Protein AF-A0A519HEU7-F1 (afdb_monomer)

Secondary structure (DSSP, 8-state):
-GGGS-TTTHHHHTTS-------EE-SEEEEEEEE--HHHHHHHHHHSEETTEE--TT--TTPEEEEEEE--EEPPPTTSPPEE--HHHHHHHH-HHHHHHHHHHHHHHHHHHHHHHHHTTEEEEEEEEEEEE-TT--EEEES--S-TTTEEEEEHHHHHHHHHTTS----SSTHHHHHHHHH-EETTEE--SPSSPPPPPHHHHHHHHHHHHHHHHHHH-

Structure (mmCIF, N/CA/C/O backbone):
data_AF-A0A519HEU7-F1
#
_entry.id   AF-A0A519HEU7-F1
#
loop_
_atom_site.group_PDB
_atom_site.id
_atom_site.type_symbol
_atom_site.label_atom_id
_atom_site.label_alt_id
_atom_site.label_comp_id
_atom_site.label_asym_id
_atom_site.label_entity_id
_atom_site.label_seq_id
_atom_site.pdbx_PDB_ins_code
_atom_site.Cartn_x
_atom_site.Cartn_y
_atom_site.Cartn_z
_atom_site.occupancy
_atom_site.B_iso_or_equiv
_atom_site.auth_seq_id
_atom_site.auth_comp_id
_atom_site.auth_asym_id
_atom_site.auth_atom_id
_atom_site.pdbx_PDB_model_num
ATOM 1 N N . PRO A 1 1 ? -17.732 -11.589 -16.377 1.00 83.38 1 PRO A N 1
ATOM 2 C CA . PRO A 1 1 ? -17.792 -10.226 -16.974 1.00 83.38 1 PRO A CA 1
ATOM 3 C C . PRO A 1 1 ? -17.953 -10.251 -18.500 1.00 83.38 1 PRO A C 1
ATOM 5 O O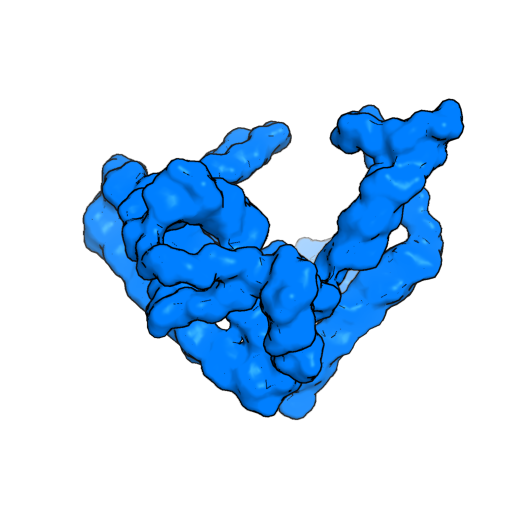 . PRO A 1 1 ? -18.595 -9.397 -19.092 1.00 83.38 1 PRO A O 1
ATOM 8 N N . GLU A 1 2 ? -17.405 -11.291 -19.116 1.00 88.81 2 GLU A N 1
ATOM 9 C CA . GLU A 1 2 ? -17.475 -11.651 -20.526 1.00 88.81 2 GLU A CA 1
ATOM 10 C C . GLU A 1 2 ? -18.917 -11.793 -21.041 1.00 88.81 2 GLU A C 1
ATOM 12 O O . GLU A 1 2 ? -19.171 -11.555 -22.213 1.00 88.81 2 GLU A O 1
ATOM 17 N N . SER A 1 3 ? -19.873 -12.144 -20.170 1.00 88.75 3 SER A N 1
ATOM 18 C CA . SER A 1 3 ? -21.295 -12.291 -20.520 1.00 88.75 3 SER A CA 1
ATOM 19 C C . SER A 1 3 ? -22.067 -10.974 -20.638 1.00 88.75 3 SER A C 1
ATOM 21 O O . SER A 1 3 ? -23.210 -10.991 -21.086 1.00 88.75 3 SER A O 1
ATOM 23 N N . VAL A 1 4 ? -21.483 -9.851 -20.206 1.00 88.44 4 VAL A N 1
ATOM 24 C CA . VAL A 1 4 ? -22.139 -8.530 -20.190 1.00 88.44 4 VAL A CA 1
ATOM 25 C C . VAL A 1 4 ? -21.444 -7.503 -21.091 1.00 88.44 4 VAL A C 1
ATOM 27 O O . VAL A 1 4 ? -21.805 -6.331 -21.067 1.00 88.44 4 VAL A O 1
ATOM 30 N N . VAL A 1 5 ? -20.465 -7.937 -21.890 1.00 92.00 5 VAL A N 1
ATOM 31 C CA . VAL A 1 5 ? -19.770 -7.122 -22.901 1.00 92.00 5 VAL A CA 1
ATOM 32 C C . VAL A 1 5 ? -20.032 -7.677 -24.300 1.00 92.00 5 VAL A C 1
ATOM 34 O O . VAL A 1 5 ? -20.496 -8.808 -24.455 1.00 92.00 5 VAL A O 1
ATOM 37 N N . THR A 1 6 ? -19.741 -6.901 -25.342 1.00 95.44 6 THR A N 1
ATOM 38 C CA . THR A 1 6 ? -19.856 -7.397 -26.719 1.00 95.44 6 THR A CA 1
ATOM 39 C C . THR A 1 6 ? -18.774 -8.446 -27.025 1.00 95.44 6 THR A C 1
ATOM 41 O O . THR A 1 6 ? -17.700 -8.423 -26.416 1.00 95.44 6 THR A O 1
ATOM 44 N N . PRO A 1 7 ? -18.973 -9.345 -28.012 1.00 95.19 7 PRO A N 1
ATOM 45 C CA . PRO A 1 7 ? -17.958 -10.338 -28.382 1.00 95.19 7 PRO A CA 1
ATOM 46 C C . PRO A 1 7 ? -16.582 -9.742 -28.729 1.00 95.19 7 PRO A C 1
ATOM 48 O O . PRO A 1 7 ? -15.557 -10.356 -28.444 1.00 95.19 7 PRO A O 1
ATOM 51 N N . ALA A 1 8 ? -16.545 -8.534 -29.305 1.00 96.38 8 ALA A N 1
ATOM 52 C CA . ALA A 1 8 ? -15.304 -7.834 -29.648 1.00 96.38 8 ALA A CA 1
ATOM 53 C C . ALA A 1 8 ? -14.553 -7.280 -28.418 1.00 96.38 8 ALA A C 1
ATOM 55 O O . ALA A 1 8 ? -13.349 -7.034 -28.481 1.00 96.38 8 ALA A O 1
ATOM 56 N N . GLU A 1 9 ? -15.244 -7.097 -27.293 1.00 95.19 9 GLU A N 1
ATOM 57 C CA . GLU A 1 9 ? -14.680 -6.588 -26.039 1.00 95.19 9 GLU A CA 1
ATOM 58 C C . GLU A 1 9 ? -14.212 -7.710 -25.106 1.00 95.19 9 GLU A C 1
ATOM 60 O O . GLU A 1 9 ? -13.418 -7.455 -24.204 1.00 95.19 9 GLU A O 1
ATOM 65 N N . VAL A 1 10 ? -14.623 -8.963 -25.337 1.00 94.50 10 VAL A N 1
ATOM 66 C CA . VAL A 1 10 ? -14.217 -10.115 -24.509 1.00 94.50 10 VAL A CA 1
ATOM 67 C C . VAL A 1 10 ? -12.691 -10.197 -24.316 1.00 94.50 10 VAL A C 1
ATOM 69 O O . VAL A 1 10 ? -12.259 -10.314 -23.166 1.00 94.50 10 VAL A O 1
ATOM 72 N N . PRO A 1 11 ? -11.836 -10.044 -25.355 1.00 95.38 11 PRO A N 1
ATOM 73 C CA . PRO A 1 11 ? -10.382 -10.063 -25.168 1.00 95.38 11 PRO A CA 1
ATOM 74 C C . PRO A 1 11 ? -9.844 -8.923 -24.290 1.00 95.38 11 PRO A C 1
ATOM 76 O O . PRO A 1 11 ? -8.723 -9.022 -23.787 1.00 95.38 11 PRO A O 1
ATOM 79 N N . GLN A 1 12 ? -10.608 -7.840 -24.107 1.00 93.00 12 GLN A N 1
ATOM 80 C CA . GLN A 1 12 ? -10.234 -6.679 -23.294 1.00 93.00 12 GLN A CA 1
ATOM 81 C C . GLN A 1 12 ? -10.509 -6.897 -21.799 1.00 93.00 12 GLN A C 1
ATOM 83 O O . GLN A 1 12 ? -9.795 -6.327 -20.976 1.00 93.00 12 GLN A O 1
ATOM 88 N N . VAL A 1 13 ? -11.459 -7.765 -21.439 1.00 93.69 13 VAL A N 1
ATOM 89 C CA . VAL A 1 13 ? -11.869 -7.998 -20.039 1.00 93.69 13 VAL A CA 1
ATOM 90 C C . VAL A 1 13 ? -11.433 -9.356 -19.483 1.00 93.69 13 VAL A C 1
ATOM 92 O O . VAL A 1 13 ? -11.260 -9.499 -18.271 1.00 93.69 13 VAL A O 1
ATOM 95 N N . ALA A 1 14 ? -11.208 -10.347 -20.351 1.00 94.25 14 ALA A N 1
ATOM 96 C CA . ALA A 1 14 ? -10.864 -11.707 -19.945 1.00 94.25 14 ALA A CA 1
ATOM 97 C C . ALA A 1 14 ? -9.600 -11.751 -19.063 1.00 94.25 14 ALA A C 1
ATOM 99 O O . ALA A 1 14 ? -8.536 -11.251 -19.442 1.00 94.25 14 ALA A O 1
ATOM 100 N N . GLY A 1 15 ? -9.729 -12.351 -17.875 1.00 92.50 15 GLY A N 1
ATOM 101 C CA . GLY A 1 15 ? -8.639 -12.507 -16.900 1.00 92.50 15 GLY A CA 1
ATOM 102 C C . GLY A 1 15 ? -8.195 -11.218 -16.196 1.00 92.50 15 GLY A C 1
ATOM 103 O O . GLY A 1 15 ? -7.235 -11.254 -15.433 1.00 92.50 15 GLY A O 1
ATOM 104 N N . ARG A 1 16 ? -8.868 -10.086 -16.440 1.00 93.31 16 ARG A N 1
ATOM 105 C CA . ARG A 1 16 ? -8.547 -8.774 -15.848 1.00 93.31 16 ARG A CA 1
ATOM 106 C C . ARG A 1 16 ? -9.794 -7.983 -15.448 1.00 93.31 16 ARG A C 1
ATOM 108 O O . ARG A 1 16 ? -9.841 -6.761 -15.536 1.00 93.31 16 ARG A O 1
ATOM 115 N N . SER A 1 17 ? -10.858 -8.687 -15.079 1.00 93.06 17 SER A N 1
ATOM 116 C CA . SER A 1 17 ? -12.127 -8.094 -14.661 1.00 93.06 17 SER A CA 1
ATOM 117 C C . SER A 1 17 ? -12.756 -8.918 -13.550 1.00 93.06 17 SER A C 1
ATOM 119 O O . SER A 1 17 ? -12.660 -10.143 -13.547 1.00 93.06 17 SER A O 1
ATOM 121 N N . MET A 1 18 ? -13.440 -8.244 -12.628 1.00 92.25 18 MET A N 1
ATOM 122 C CA . MET A 1 18 ? -14.109 -8.865 -11.486 1.00 92.25 18 MET A CA 1
ATOM 123 C C . MET A 1 18 ? -15.578 -8.444 -11.450 1.00 92.25 18 MET A C 1
ATOM 125 O O . MET A 1 18 ? -15.912 -7.301 -11.757 1.00 92.25 18 MET A O 1
ATOM 129 N N . LEU A 1 19 ? -16.469 -9.372 -11.090 1.00 91.50 19 LEU A N 1
ATOM 130 C CA . LEU A 1 19 ? -17.856 -9.040 -10.762 1.00 91.50 19 LEU A CA 1
ATOM 131 C C . LEU A 1 19 ? -17.907 -8.636 -9.287 1.00 91.50 19 LEU A C 1
ATOM 133 O O . LEU A 1 19 ? -17.597 -9.450 -8.421 1.00 91.50 19 LEU A O 1
ATOM 137 N N . VAL A 1 20 ? -18.290 -7.391 -9.014 1.00 94.44 20 VAL A N 1
ATOM 138 C CA . VAL A 1 20 ? -18.272 -6.807 -7.665 1.00 94.44 20 VAL A CA 1
ATOM 139 C C . VAL A 1 20 ? -19.648 -6.276 -7.268 1.00 94.44 20 VAL A C 1
ATOM 141 O O . VAL A 1 20 ? -20.460 -5.911 -8.121 1.00 94.44 20 VAL A O 1
ATOM 144 N N . LYS A 1 21 ? -19.917 -6.219 -5.959 1.00 94.88 21 LYS A N 1
ATOM 145 C CA . LYS A 1 21 ? -21.107 -5.556 -5.406 1.00 94.88 21 LYS A CA 1
ATOM 146 C C . LYS A 1 21 ? -20.907 -4.041 -5.482 1.00 94.88 21 LYS A C 1
ATOM 148 O O . LYS A 1 21 ? -19.846 -3.541 -5.118 1.00 94.88 21 LYS A O 1
ATOM 153 N N . ARG A 1 22 ? -21.924 -3.300 -5.932 1.00 96.81 22 ARG A N 1
ATOM 154 C CA . ARG A 1 22 ? -21.916 -1.833 -5.843 1.00 96.81 22 ARG A CA 1
ATOM 155 C C . ARG A 1 22 ? -22.049 -1.430 -4.373 1.00 96.81 22 ARG A C 1
ATOM 157 O O . ARG A 1 22 ? -22.946 -1.914 -3.692 1.00 96.81 22 ARG A O 1
ATOM 164 N N . LEU A 1 23 ? -21.173 -0.541 -3.919 1.00 98.00 23 LEU A N 1
ATOM 165 C CA . LEU A 1 23 ? -21.148 -0.011 -2.556 1.00 98.00 23 LEU A CA 1
ATOM 166 C C . LEU A 1 23 ? -21.212 1.518 -2.598 1.00 98.00 23 LEU A C 1
ATOM 168 O O . LEU A 1 23 ? -20.922 2.121 -3.634 1.00 98.00 23 LEU A O 1
ATOM 172 N N . LYS A 1 24 ? -21.563 2.142 -1.472 1.00 97.56 24 LYS A N 1
ATOM 173 C CA . LYS A 1 24 ? -21.365 3.574 -1.235 1.00 97.56 24 LYS A CA 1
ATOM 174 C C . LYS A 1 24 ? -19.922 3.786 -0.750 1.00 97.56 24 LYS A C 1
ATOM 176 O O . LYS A 1 24 ? -19.642 3.395 0.384 1.00 97.56 24 LYS A O 1
ATOM 181 N N . PRO A 1 25 ? -19.016 4.371 -1.554 1.00 96.00 25 PRO A N 1
ATOM 182 C CA . PRO A 1 25 ? -17.617 4.529 -1.163 1.00 96.00 25 PRO A CA 1
ATOM 183 C C . PRO A 1 25 ? -17.469 5.452 0.045 1.00 96.00 25 PRO A C 1
ATOM 185 O O . PRO A 1 25 ? -18.201 6.439 0.177 1.00 96.00 25 PRO A O 1
ATOM 188 N N . ILE A 1 26 ? -16.504 5.142 0.904 1.00 95.94 26 ILE A N 1
ATOM 189 C CA . ILE A 1 26 ? -16.069 6.016 1.992 1.00 95.94 26 ILE A CA 1
ATOM 190 C C . ILE A 1 26 ? -14.886 6.843 1.459 1.00 95.94 26 ILE A C 1
ATOM 192 O O . ILE A 1 26 ? -13.949 6.250 0.929 1.00 95.94 26 ILE A O 1
ATOM 196 N N . PRO A 1 27 ? -14.901 8.187 1.553 1.00 92.81 27 PRO A N 1
ATOM 197 C CA . PRO A 1 27 ? -13.910 9.056 0.906 1.00 92.81 27 PRO A CA 1
ATOM 198 C C . PRO A 1 27 ? -12.587 9.136 1.692 1.00 92.81 27 PRO A C 1
ATOM 200 O O . PRO A 1 27 ? -12.086 10.219 1.984 1.00 92.81 27 PRO A O 1
ATOM 203 N N . VAL A 1 28 ? -12.045 7.981 2.076 1.00 93.69 28 VAL A N 1
ATOM 204 C CA . VAL A 1 28 ? -10.817 7.850 2.863 1.00 93.69 28 VAL A CA 1
ATOM 205 C C . VAL A 1 28 ? -9.978 6.720 2.290 1.00 93.69 28 VAL A C 1
ATOM 207 O O . VAL A 1 28 ? -10.462 5.602 2.110 1.00 93.69 28 VAL A O 1
ATOM 210 N N . GLU A 1 29 ? -8.702 7.001 2.070 1.00 95.81 29 GLU A N 1
ATOM 211 C CA . GLU A 1 29 ? -7.698 5.990 1.788 1.00 95.81 29 GLU A CA 1
ATOM 212 C C . GLU A 1 29 ? -7.166 5.429 3.110 1.00 95.81 29 GLU A C 1
ATOM 214 O O . GLU A 1 29 ? -6.517 6.120 3.900 1.00 95.81 29 GLU A O 1
ATOM 219 N N . ALA A 1 30 ? -7.468 4.160 3.376 1.00 97.81 30 ALA A N 1
ATOM 220 C CA . ALA A 1 30 ? -7.096 3.477 4.604 1.00 97.81 30 ALA A CA 1
ATOM 221 C C . ALA A 1 30 ? -5.679 2.899 4.474 1.00 97.81 30 ALA A C 1
ATOM 223 O O . ALA A 1 30 ? -5.498 1.722 4.156 1.00 97.81 30 ALA A O 1
ATOM 224 N N . VAL A 1 31 ? -4.665 3.745 4.675 1.00 98.12 31 VAL A N 1
ATOM 225 C CA . VAL A 1 31 ? -3.259 3.333 4.569 1.00 98.12 31 VAL A CA 1
ATOM 226 C C . VAL A 1 31 ? -2.759 2.764 5.895 1.00 98.12 31 VAL A C 1
ATOM 228 O O . VAL A 1 31 ? -2.916 3.377 6.951 1.00 98.12 31 VAL A O 1
ATOM 231 N N . VAL A 1 32 ? -2.108 1.603 5.834 1.00 98.75 32 VAL A N 1
ATOM 232 C CA . VAL A 1 32 ? -1.394 0.993 6.963 1.00 98.75 32 VAL A CA 1
ATOM 233 C C . VAL A 1 32 ? 0.079 0.867 6.618 1.00 98.75 32 VAL A C 1
ATOM 235 O O . VAL A 1 32 ? 0.431 0.444 5.516 1.00 98.75 32 VAL A O 1
ATOM 238 N N . ARG A 1 33 ? 0.945 1.219 7.569 1.00 98.62 33 ARG A N 1
ATOM 239 C CA . ARG A 1 33 ? 2.403 1.183 7.416 1.00 98.62 33 ARG A CA 1
ATOM 240 C C . ARG A 1 33 ? 3.005 0.306 8.495 1.00 98.62 33 ARG A C 1
ATOM 242 O O . ARG A 1 33 ? 2.740 0.538 9.669 1.00 98.62 33 ARG A O 1
ATOM 249 N N . GLY A 1 34 ? 3.848 -0.653 8.127 1.00 98.50 34 GLY A N 1
ATOM 250 C CA . GLY A 1 34 ? 4.748 -1.314 9.082 1.00 98.50 34 GLY A CA 1
ATOM 251 C C . GLY A 1 34 ? 6.209 -0.930 8.893 1.00 98.50 34 GLY A C 1
ATOM 252 O O . GLY A 1 34 ? 7.046 -1.317 9.705 1.00 98.50 34 GLY A O 1
ATOM 253 N N . TYR A 1 35 ? 6.519 -0.167 7.846 1.00 98.38 35 TYR A N 1
ATOM 254 C CA . TYR A 1 35 ? 7.842 0.374 7.581 1.00 98.38 35 TYR A CA 1
ATOM 255 C C . TYR A 1 35 ? 7.738 1.849 7.197 1.00 98.38 35 TYR A C 1
ATOM 257 O O . TYR A 1 35 ? 6.735 2.307 6.646 1.00 98.38 35 TYR A O 1
ATOM 265 N N . LEU A 1 36 ? 8.788 2.605 7.498 1.00 96.75 36 LEU A N 1
ATOM 266 C CA . LEU A 1 36 ? 8.841 4.037 7.264 1.00 96.75 36 LEU A CA 1
ATOM 267 C C . LEU A 1 36 ? 9.402 4.328 5.870 1.00 96.75 36 LEU A C 1
ATOM 269 O O . LEU A 1 36 ? 10.584 4.124 5.618 1.00 96.75 36 LEU A O 1
ATOM 273 N N . ALA A 1 37 ? 8.558 4.799 4.958 1.00 93.88 37 ALA A N 1
ATOM 274 C CA . ALA A 1 37 ? 8.951 5.167 3.600 1.00 93.88 37 ALA A CA 1
ATOM 275 C C . ALA A 1 37 ? 8.014 6.239 3.028 1.00 93.88 37 ALA A C 1
ATOM 277 O O . ALA A 1 37 ? 6.960 6.547 3.592 1.00 93.88 37 ALA A O 1
ATOM 278 N N . GLY A 1 38 ? 8.386 6.804 1.877 1.00 90.69 38 GLY A N 1
ATOM 279 C CA . GLY A 1 38 ? 7.524 7.715 1.121 1.00 90.69 38 GLY A CA 1
ATOM 280 C C . GLY A 1 38 ? 7.117 8.958 1.919 1.00 90.69 38 GLY A C 1
ATOM 281 O O . GLY A 1 38 ? 7.958 9.579 2.567 1.00 90.69 38 GLY A O 1
ATOM 282 N N . SER A 1 39 ? 5.833 9.329 1.861 1.00 91.06 39 SER A N 1
ATOM 283 C CA . SER A 1 39 ? 5.297 10.473 2.615 1.00 91.06 39 SER A CA 1
ATOM 284 C C . SER A 1 39 ? 5.439 10.302 4.128 1.00 91.06 39 SER A C 1
ATOM 286 O O . SER A 1 39 ? 5.770 11.270 4.799 1.00 91.06 39 SER A O 1
ATOM 288 N N . GLY A 1 40 ? 5.296 9.080 4.655 1.00 94.19 40 GLY A N 1
ATOM 289 C CA . GLY A 1 40 ? 5.482 8.823 6.086 1.00 94.19 40 GLY A CA 1
ATOM 290 C C . GLY A 1 40 ? 6.912 9.099 6.556 1.00 94.19 40 GLY A C 1
ATOM 291 O O . GLY A 1 40 ? 7.109 9.689 7.611 1.00 94.19 40 GLY A O 1
ATOM 292 N N . TRP A 1 41 ? 7.921 8.747 5.750 1.00 95.56 41 TRP A N 1
ATOM 293 C CA . TRP A 1 41 ? 9.310 9.112 6.057 1.00 95.56 41 TRP A CA 1
ATOM 294 C C . TRP A 1 41 ? 9.508 10.631 6.074 1.00 95.56 41 TRP A C 1
ATOM 296 O O . TRP A 1 41 ? 10.088 11.145 7.026 1.00 95.56 41 TRP A O 1
ATOM 306 N N . LYS A 1 42 ? 8.977 11.351 5.077 1.00 93.69 42 LYS A N 1
ATOM 307 C CA . LYS A 1 42 ? 9.076 12.819 5.013 1.00 93.69 42 LYS A CA 1
ATOM 308 C C . LYS A 1 42 ? 8.458 13.491 6.244 1.00 93.69 42 LYS A C 1
ATOM 310 O O . LYS A 1 42 ? 9.106 14.316 6.873 1.00 93.69 42 LYS A O 1
ATOM 315 N N . GLU A 1 43 ? 7.249 13.087 6.625 1.00 95.06 43 GLU A N 1
ATOM 316 C CA . GLU A 1 43 ? 6.542 13.657 7.779 1.00 95.06 43 GLU A CA 1
ATOM 317 C C . GLU A 1 43 ? 7.275 13.383 9.103 1.00 95.06 43 GLU A C 1
ATOM 319 O O . GLU A 1 43 ? 7.406 14.268 9.955 1.00 95.06 43 GLU A O 1
ATOM 324 N N . TYR A 1 44 ? 7.841 12.180 9.249 1.00 97.12 44 TYR A N 1
ATOM 325 C CA . TYR A 1 44 ? 8.653 11.829 10.410 1.00 97.12 44 TYR A CA 1
ATOM 326 C C . TYR A 1 44 ? 9.930 12.678 10.509 1.00 97.12 44 TYR A C 1
ATOM 328 O O . TYR A 1 44 ? 10.322 13.053 11.614 1.00 97.12 44 TYR A O 1
ATOM 336 N N . GLN A 1 45 ? 10.568 13.029 9.386 1.00 96.62 45 GLN A N 1
ATOM 337 C CA . GLN A 1 45 ? 11.738 13.917 9.401 1.00 96.62 45 GLN A CA 1
ATOM 338 C C . GLN A 1 45 ? 11.407 15.321 9.926 1.00 96.62 45 GLN A C 1
ATOM 340 O O . GLN A 1 45 ? 12.266 15.960 10.530 1.00 96.62 45 GLN A O 1
ATOM 345 N N . GLU A 1 46 ? 10.181 15.794 9.708 1.00 95.94 46 GLU A N 1
ATOM 346 C CA . GLU A 1 46 ? 9.737 17.129 10.115 1.00 95.94 46 GLU A CA 1
ATOM 347 C C . GLU A 1 46 ? 9.235 17.156 11.563 1.00 95.94 46 GLU A C 1
ATOM 349 O O . GLU A 1 46 ? 9.583 18.051 12.333 1.00 95.94 46 GLU A O 1
ATOM 354 N N . SER A 1 47 ? 8.422 16.169 11.942 1.00 95.75 47 SER A N 1
ATOM 355 C CA . SER A 1 47 ? 7.634 16.207 13.181 1.00 95.75 47 SER A CA 1
ATOM 356 C C . SER A 1 47 ? 7.886 15.037 14.133 1.00 95.75 47 SER A C 1
ATOM 358 O O . SER A 1 47 ? 7.405 15.054 15.265 1.00 95.75 47 SER A O 1
ATOM 360 N N . ARG A 1 48 ? 8.628 14.011 13.694 1.00 96.94 48 ARG A N 1
ATOM 361 C CA . ARG A 1 48 ? 8.736 12.697 14.358 1.00 96.94 48 ARG A CA 1
ATOM 362 C C . ARG A 1 48 ? 7.385 12.015 14.586 1.00 96.94 48 ARG A C 1
ATOM 364 O O . ARG A 1 48 ? 7.221 11.206 15.498 1.00 96.94 48 ARG A O 1
ATOM 371 N N . SER A 1 49 ? 6.423 12.320 13.724 1.00 96.88 49 SER A N 1
ATOM 372 C CA . SER A 1 49 ? 5.109 11.695 13.692 1.00 96.88 49 SER A CA 1
ATOM 373 C C . SER A 1 49 ? 4.690 11.401 12.254 1.00 96.88 49 SER A C 1
ATOM 375 O O . SER A 1 49 ? 5.285 11.928 11.314 1.00 96.88 49 SER A O 1
ATOM 377 N N . VAL A 1 50 ? 3.697 10.531 12.084 1.00 97.06 50 VAL A N 1
ATOM 378 C CA . VAL A 1 50 ? 3.049 10.286 10.789 1.00 97.06 50 VAL A CA 1
ATOM 379 C C . VAL A 1 50 ? 1.543 10.301 10.989 1.00 97.06 50 VAL A C 1
ATOM 381 O O . VAL A 1 50 ? 1.027 9.506 11.773 1.00 97.06 50 VAL A O 1
ATOM 384 N N . CYS A 1 51 ? 0.839 11.196 10.300 1.00 95.50 51 CYS A N 1
ATOM 385 C CA . CYS A 1 51 ? -0.589 11.457 10.489 1.00 95.50 51 CYS A CA 1
ATOM 386 C C . CYS A 1 51 ? -0.946 11.710 11.967 1.00 95.50 51 CYS A C 1
ATOM 388 O O . CYS A 1 51 ? -1.957 11.222 12.469 1.00 95.50 51 CYS A O 1
ATOM 390 N N . GLY A 1 52 ? -0.071 12.422 12.687 1.00 93.88 52 GLY A N 1
ATOM 391 C CA . GLY A 1 52 ? -0.208 12.693 14.123 1.00 93.88 52 GLY A CA 1
ATOM 392 C C . GLY A 1 52 ? 0.184 11.539 15.057 1.00 93.88 52 GLY A C 1
ATOM 393 O O . 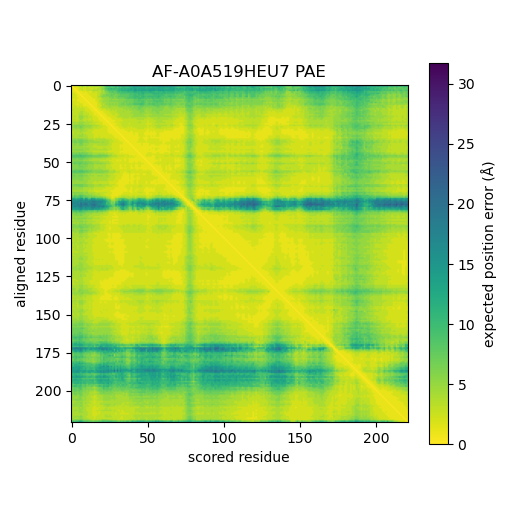GLY A 1 52 ? 0.230 11.739 16.269 1.00 93.88 52 GLY A O 1
ATOM 394 N N . VAL A 1 53 ? 0.521 10.352 14.536 1.00 96.56 53 VAL A N 1
ATOM 395 C CA . VAL A 1 53 ? 0.990 9.219 15.350 1.00 96.56 53 VAL A CA 1
ATOM 396 C C . VAL A 1 53 ? 2.467 9.423 15.705 1.00 96.56 53 VAL A C 1
ATOM 398 O O . VAL A 1 53 ? 3.303 9.389 14.797 1.00 96.56 53 VAL A O 1
ATOM 401 N N . PRO A 1 54 ? 2.832 9.630 16.985 1.00 97.31 54 PRO A N 1
ATOM 402 C CA . PRO A 1 54 ? 4.223 9.828 17.377 1.00 97.31 54 PRO A CA 1
ATOM 403 C C . PRO A 1 54 ? 5.025 8.538 17.197 1.00 97.31 54 PRO A C 1
ATOM 405 O O . PRO A 1 54 ? 4.561 7.450 17.544 1.00 97.31 54 PRO A O 1
ATOM 408 N N . LEU A 1 55 ? 6.250 8.661 16.686 1.00 98.06 55 LEU A N 1
ATOM 409 C CA . LEU A 1 55 ? 7.155 7.535 16.475 1.00 98.06 55 LEU A CA 1
ATOM 410 C C . LEU A 1 55 ? 8.434 7.666 17.321 1.00 98.06 55 LEU A C 1
ATOM 412 O O . LEU A 1 55 ? 8.826 8.781 17.674 1.00 98.06 55 LEU A O 1
ATOM 416 N N . PRO A 1 56 ? 9.103 6.542 17.653 1.00 97.50 56 PRO A N 1
ATOM 417 C CA . PRO A 1 56 ? 10.374 6.568 18.373 1.00 97.50 56 PRO A CA 1
ATOM 418 C C . PRO A 1 56 ? 11.456 7.348 17.628 1.00 97.50 56 PRO A C 1
ATOM 420 O O . PRO A 1 56 ? 11.475 7.376 16.401 1.00 97.50 56 PRO A O 1
ATOM 423 N N . GLU A 1 57 ? 12.402 7.910 18.377 1.00 96.88 57 GLU A N 1
ATOM 424 C CA . GLU A 1 57 ? 13.611 8.501 17.805 1.00 96.88 57 GLU A CA 1
ATOM 425 C C . GLU A 1 57 ? 14.502 7.445 17.128 1.00 96.88 57 GLU A C 1
ATOM 427 O O . GLU A 1 57 ? 14.419 6.248 17.405 1.00 96.88 57 GLU A O 1
ATOM 432 N N . GLY A 1 58 ? 15.405 7.899 16.255 1.00 95.38 58 GLY A N 1
ATOM 433 C CA . GLY A 1 58 ? 16.426 7.045 15.640 1.00 95.38 58 GLY A CA 1
ATOM 434 C C . GLY A 1 58 ? 15.956 6.217 14.442 1.00 95.38 58 GLY A C 1
ATOM 435 O O . GLY A 1 58 ? 16.774 5.517 13.849 1.00 95.38 58 GLY A O 1
ATOM 436 N N . LEU A 1 59 ? 14.682 6.314 14.042 1.00 96.94 59 LEU A N 1
ATOM 437 C CA . LEU A 1 59 ? 14.219 5.709 12.792 1.00 96.94 59 LEU A CA 1
ATOM 438 C C . LEU A 1 59 ? 14.847 6.405 11.578 1.00 96.94 59 LEU A C 1
ATOM 440 O O . LEU A 1 59 ? 14.978 7.629 11.528 1.00 96.94 59 LEU A O 1
ATOM 444 N N . THR A 1 60 ? 15.195 5.603 10.580 1.00 96.19 60 THR A N 1
ATOM 445 C CA . THR A 1 60 ? 15.697 6.02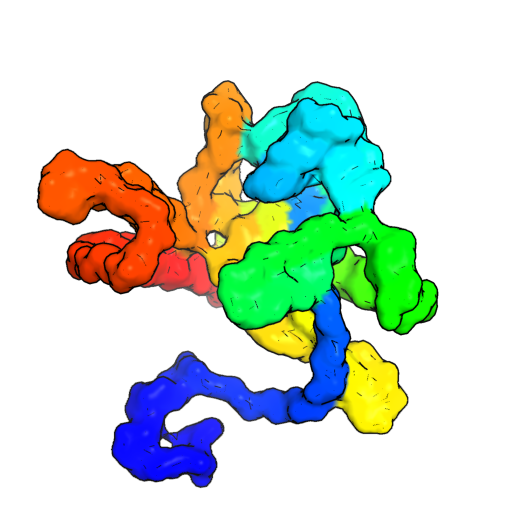4 9.268 1.00 96.19 60 THR A CA 1
ATOM 446 C C . THR A 1 60 ? 14.749 5.573 8.155 1.00 96.19 60 THR A C 1
ATOM 448 O O . THR A 1 60 ? 13.805 4.810 8.385 1.00 96.19 60 THR A O 1
ATOM 451 N N . ASN A 1 61 ? 15.003 6.016 6.924 1.00 95.62 61 ASN A N 1
ATOM 452 C CA . ASN A 1 61 ? 14.270 5.531 5.759 1.00 95.62 61 ASN A CA 1
ATOM 453 C C . ASN A 1 61 ? 14.334 3.991 5.657 1.00 95.62 61 ASN A C 1
ATOM 455 O O . ASN 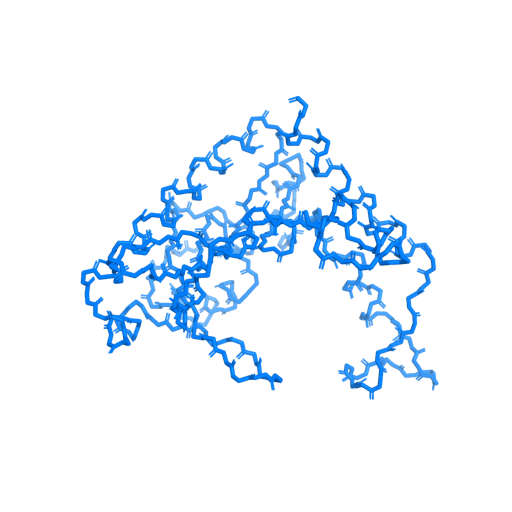A 1 61 ? 15.378 3.388 5.899 1.00 95.62 61 ASN A O 1
ATOM 459 N N . ALA A 1 62 ? 13.209 3.370 5.308 1.00 96.50 62 ALA A N 1
ATOM 460 C CA . ALA A 1 62 ? 12.961 1.928 5.311 1.00 96.50 62 ALA A CA 1
ATOM 461 C C . ALA A 1 62 ? 13.037 1.222 6.683 1.00 96.50 62 ALA A C 1
ATOM 463 O O . ALA A 1 62 ? 13.007 -0.013 6.733 1.00 96.50 62 ALA A O 1
ATOM 464 N N . SER A 1 63 ? 13.083 1.958 7.802 1.00 97.62 63 SER A N 1
ATOM 465 C CA . SER A 1 63 ? 13.027 1.354 9.141 1.00 97.62 63 SER A CA 1
ATOM 466 C C . SER A 1 63 ? 11.717 0.610 9.373 1.00 97.62 63 SER A C 1
ATOM 468 O O . SER A 1 63 ? 10.645 1.100 9.021 1.00 97.62 63 SER A O 1
ATOM 470 N N . LYS A 1 64 ? 11.798 -0.558 10.015 1.00 97.94 64 LYS A N 1
ATOM 471 C CA . LYS A 1 64 ? 10.620 -1.270 10.515 1.00 97.94 64 LYS A CA 1
ATOM 472 C C . LYS A 1 64 ? 10.056 -0.524 11.724 1.00 97.94 64 LYS A C 1
ATOM 474 O O . LYS A 1 64 ? 10.812 -0.149 12.618 1.00 97.94 64 LYS A O 1
ATOM 479 N N . LEU A 1 65 ? 8.745 -0.321 11.753 1.00 98.31 65 LEU A N 1
ATOM 480 C CA . LEU A 1 65 ? 8.058 0.291 12.886 1.00 98.31 65 LEU A CA 1
ATOM 481 C C . LEU A 1 65 ? 7.876 -0.729 14.026 1.00 98.31 65 LEU A C 1
ATOM 483 O O . LEU A 1 65 ? 7.765 -1.926 13.745 1.00 98.31 65 LEU A O 1
ATOM 487 N N . PRO A 1 66 ? 7.819 -0.285 15.299 1.00 96.81 66 PRO A N 1
ATOM 488 C CA . PRO A 1 66 ? 7.558 -1.183 16.427 1.00 96.81 66 PRO A CA 1
ATOM 489 C C . PRO A 1 66 ? 6.231 -1.934 16.288 1.00 96.81 66 PRO A C 1
ATOM 491 O O . PRO A 1 66 ? 6.165 -3.126 16.561 1.00 96.81 66 PRO A O 1
ATOM 494 N N . GLU A 1 67 ? 5.201 -1.238 15.807 1.00 97.38 67 GLU A N 1
ATOM 495 C CA . GLU A 1 67 ? 3.888 -1.778 15.470 1.00 97.38 67 GLU A CA 1
ATOM 496 C C . GLU A 1 67 ? 3.396 -1.125 14.171 1.00 97.38 67 GLU A C 1
ATOM 498 O O . GLU A 1 67 ? 3.764 0.023 13.891 1.00 97.38 67 GLU A O 1
ATOM 503 N N . PRO A 1 68 ? 2.558 -1.811 13.373 1.00 98.56 68 PRO A N 1
ATOM 504 C CA . PRO A 1 68 ? 1.905 -1.186 12.236 1.00 98.56 68 PRO A CA 1
ATOM 505 C C . PRO A 1 68 ? 1.001 -0.036 12.677 1.00 98.56 68 PRO A C 1
ATOM 507 O O . PRO A 1 68 ? 0.216 -0.181 13.615 1.00 98.56 68 PRO A O 1
ATOM 510 N N . ILE A 1 69 ? 1.083 1.085 11.968 1.00 98.44 69 ILE A N 1
ATOM 511 C CA . ILE A 1 69 ? 0.289 2.285 12.236 1.00 98.44 69 ILE A CA 1
ATOM 512 C C . ILE A 1 69 ? -0.721 2.520 11.117 1.00 98.44 69 ILE A C 1
ATOM 514 O O . ILE A 1 69 ? -0.462 2.216 9.951 1.00 98.44 69 ILE A O 1
ATOM 518 N N . PHE A 1 70 ? -1.868 3.085 11.478 1.00 98.50 70 PHE A N 1
ATOM 519 C CA . PHE A 1 70 ? -2.889 3.528 10.537 1.00 98.50 70 PHE A CA 1
ATOM 520 C C . PHE A 1 70 ? -2.699 5.017 10.241 1.00 98.50 70 PHE A C 1
ATOM 522 O O . PHE A 1 70 ? -2.629 5.823 11.165 1.00 98.50 70 PHE A O 1
ATOM 529 N N . THR A 1 71 ? -2.584 5.369 8.964 1.00 97.25 71 THR A N 1
ATOM 530 C CA . THR A 1 71 ? -2.222 6.716 8.498 1.00 97.25 71 THR A CA 1
ATOM 531 C C . THR A 1 71 ? -3.171 7.130 7.373 1.00 97.25 71 THR A C 1
ATOM 533 O O . THR A 1 71 ? -2.813 6.971 6.206 1.00 97.25 71 THR A O 1
ATOM 536 N N . PRO A 1 72 ? -4.409 7.545 7.684 1.00 96.75 72 PRO A N 1
ATOM 537 C CA . PRO A 1 72 ? -5.423 7.780 6.666 1.00 96.75 72 PRO A CA 1
ATOM 538 C C . PRO A 1 72 ? -5.052 8.954 5.753 1.00 96.75 72 PRO A C 1
ATOM 540 O O . PRO A 1 72 ? -4.375 9.893 6.170 1.00 96.75 72 PRO A O 1
ATOM 543 N N . ALA A 1 73 ? -5.539 8.919 4.515 1.00 94.25 73 ALA A N 1
ATOM 544 C CA . ALA A 1 73 ? -5.502 10.070 3.621 1.00 94.25 73 ALA A CA 1
ATOM 545 C C . ALA A 1 73 ? -6.910 10.412 3.120 1.00 94.25 73 ALA A C 1
ATOM 547 O O . ALA A 1 73 ? -7.733 9.526 2.874 1.00 94.25 73 ALA A O 1
ATOM 548 N N . ALA A 1 74 ? -7.206 11.704 3.006 1.00 90.00 74 ALA A N 1
ATOM 549 C CA . ALA A 1 74 ? -8.429 12.178 2.379 1.00 90.00 74 ALA A CA 1
ATOM 550 C C . ALA A 1 74 ? -8.293 12.053 0.861 1.00 90.00 74 ALA A C 1
ATOM 552 O O . ALA A 1 74 ? -7.296 12.498 0.289 1.00 90.00 74 ALA A O 1
ATOM 553 N N . LYS A 1 75 ? -9.311 11.472 0.215 1.00 80.44 75 LYS A N 1
ATOM 554 C CA . LYS A 1 75 ? -9.323 11.334 -1.242 1.00 80.44 75 LYS A CA 1
ATOM 555 C C . LYS A 1 75 ? -9.543 12.705 -1.882 1.00 80.44 75 LYS A C 1
ATOM 557 O O . LYS A 1 75 ? -10.590 13.320 -1.660 1.00 80.44 75 LYS A O 1
ATOM 562 N N . ALA A 1 76 ? -8.569 13.179 -2.649 1.00 75.69 76 ALA A N 1
ATOM 563 C CA . ALA A 1 76 ? -8.640 14.494 -3.280 1.00 75.69 76 ALA A CA 1
ATOM 564 C C . ALA A 1 76 ? -9.494 14.474 -4.565 1.00 75.69 76 ALA A C 1
ATOM 566 O O . ALA A 1 76 ? -9.878 13.416 -5.080 1.00 75.69 76 ALA A O 1
ATOM 567 N N . ALA A 1 77 ? -9.830 15.656 -5.094 1.00 69.56 77 ALA A N 1
ATOM 568 C CA . ALA A 1 77 ? -10.509 15.755 -6.384 1.00 69.56 77 ALA A CA 1
ATOM 569 C C . ALA A 1 77 ? -9.609 15.222 -7.518 1.00 69.56 77 ALA A C 1
ATOM 571 O O . ALA A 1 77 ? -8.383 15.219 -7.421 1.00 69.56 77 ALA A O 1
ATOM 572 N N . ALA A 1 78 ? -10.213 14.780 -8.626 1.00 60.34 78 ALA A N 1
ATOM 573 C CA . ALA A 1 78 ? -9.460 14.239 -9.756 1.00 60.34 78 ALA A CA 1
ATOM 574 C C . ALA A 1 78 ? -8.435 15.262 -10.292 1.00 60.34 78 ALA A C 1
ATOM 576 O O . ALA A 1 78 ? -8.816 16.287 -10.855 1.00 60.34 78 ALA A O 1
ATOM 577 N N . GLY A 1 79 ? -7.143 14.951 -10.143 1.00 57.38 79 GLY A N 1
ATOM 578 C CA . GLY A 1 79 ? -6.023 15.813 -10.544 1.00 57.38 79 GLY A CA 1
ATOM 579 C C . GLY A 1 79 ? -5.207 16.383 -9.378 1.00 57.38 79 GLY A C 1
ATOM 580 O O . GLY A 1 79 ? -4.143 16.947 -9.622 1.00 57.38 79 GLY A O 1
ATOM 581 N N . GLU A 1 80 ? -5.662 16.202 -8.139 1.00 63.94 80 GLU A N 1
ATOM 582 C CA . GLU A 1 80 ? -4.947 16.582 -6.918 1.00 63.94 80 GLU A CA 1
ATOM 583 C C . GLU A 1 80 ? -4.312 15.355 -6.238 1.00 63.94 80 GLU A C 1
ATOM 585 O O . GLU A 1 80 ? -4.655 14.210 -6.538 1.00 63.94 80 GLU A O 1
ATOM 590 N N . HIS A 1 81 ? -3.333 15.587 -5.361 1.00 68.94 81 HIS A N 1
ATOM 591 C CA . HIS A 1 81 ? -2.713 14.525 -4.567 1.00 68.94 81 HIS A CA 1
ATOM 592 C C . HIS A 1 81 ? -3.520 14.276 -3.295 1.00 68.94 81 HIS A C 1
ATOM 594 O O . HIS A 1 81 ? -3.933 15.236 -2.648 1.00 68.94 81 HIS A O 1
ATOM 600 N N . ASP A 1 82 ? -3.681 13.008 -2.916 1.00 79.31 82 ASP A N 1
ATOM 601 C CA . ASP A 1 82 ? -4.303 12.651 -1.642 1.00 79.31 82 ASP A CA 1
ATOM 602 C C . ASP A 1 82 ? -3.513 13.245 -0.470 1.00 79.31 82 ASP A C 1
ATOM 604 O O . ASP A 1 82 ? -2.275 13.242 -0.449 1.00 79.31 82 ASP A O 1
ATOM 608 N N . GLU A 1 83 ? -4.245 13.780 0.502 1.00 85.56 83 GLU A N 1
ATOM 609 C CA . GLU A 1 83 ? -3.682 14.495 1.643 1.00 85.56 83 GLU A CA 1
ATOM 610 C C . GLU A 1 83 ? -3.697 13.587 2.873 1.00 85.56 83 GLU A C 1
ATOM 612 O O . GLU A 1 83 ? -4.751 13.086 3.264 1.00 85.56 83 GLU A O 1
ATOM 617 N N . ASN A 1 84 ? -2.534 13.381 3.498 1.00 92.56 84 ASN A N 1
ATOM 618 C CA . ASN A 1 84 ? -2.453 12.718 4.800 1.00 92.56 84 ASN A CA 1
ATOM 619 C C . ASN A 1 84 ? -3.310 13.493 5.814 1.00 92.56 84 ASN A C 1
ATOM 621 O O . ASN A 1 84 ? -3.106 14.690 6.007 1.00 92.56 84 ASN A O 1
ATOM 625 N N . ILE A 1 85 ? -4.213 12.799 6.502 1.00 94.62 85 ILE A N 1
ATOM 626 C CA . ILE A 1 85 ? -5.039 13.372 7.567 1.00 94.62 85 ILE A CA 1
ATOM 627 C C . ILE A 1 85 ? -4.804 12.619 8.874 1.00 94.62 85 ILE A C 1
ATOM 629 O O . ILE A 1 85 ? -4.451 11.440 8.883 1.00 94.62 85 ILE A O 1
ATOM 633 N N . SER A 1 86 ? -5.017 13.287 10.003 1.00 96.00 86 SER A N 1
ATOM 634 C CA . SER A 1 86 ? -5.002 12.631 11.306 1.00 96.00 86 SER A CA 1
ATOM 635 C C . SER A 1 86 ? -6.209 11.700 11.468 1.00 96.00 86 SER A C 1
ATOM 637 O O . SER A 1 86 ? -7.239 11.839 10.796 1.00 96.00 86 SER A O 1
ATOM 639 N N . TYR A 1 87 ? -6.108 10.748 12.397 1.00 96.88 87 TYR A N 1
ATOM 640 C CA . TYR A 1 87 ? -7.238 9.884 12.740 1.00 96.88 87 TYR A CA 1
ATOM 641 C C . TYR A 1 87 ? -8.437 10.705 13.248 1.00 96.88 87 TYR A C 1
ATOM 643 O O . TYR A 1 87 ? -9.573 10.434 12.876 1.00 96.88 87 TYR A O 1
ATOM 651 N N . GLU A 1 88 ? -8.196 11.767 14.016 1.00 96.62 88 GLU A N 1
ATOM 652 C CA . GLU A 1 88 ? -9.233 12.676 14.520 1.00 96.62 88 GLU A CA 1
ATOM 653 C C . GLU A 1 88 ? -9.944 13.421 13.381 1.00 96.62 88 GLU A C 1
ATOM 655 O O . GLU A 1 88 ? -11.166 13.583 13.409 1.00 96.62 88 GLU A O 1
ATOM 660 N N . GLN A 1 89 ? -9.202 13.840 12.351 1.00 96.25 89 GLN A N 1
ATOM 661 C CA . GLN A 1 89 ? -9.793 14.436 11.151 1.00 96.25 89 GLN A CA 1
ATOM 662 C C . GLN A 1 89 ? -10.667 13.420 10.407 1.00 96.25 89 GLN A C 1
ATOM 664 O O . GLN A 1 89 ? -11.782 13.752 10.008 1.00 96.25 89 GLN A O 1
ATOM 669 N N . MET A 1 90 ? -10.221 12.166 10.279 1.00 96.38 90 MET A N 1
ATOM 670 C CA . MET A 1 90 ? -11.037 11.093 9.702 1.00 96.38 90 MET A CA 1
ATOM 671 C C . MET A 1 90 ? -12.315 10.847 10.520 1.00 96.38 90 MET A C 1
ATOM 673 O O . MET A 1 90 ? -13.399 10.743 9.943 1.00 96.38 90 MET A O 1
ATOM 677 N N . VAL A 1 91 ? -12.218 10.794 11.851 1.00 97.56 91 VAL A N 1
ATOM 678 C CA . VAL A 1 91 ? -13.366 10.643 12.763 1.00 97.56 91 VAL A CA 1
ATOM 679 C C . VAL A 1 91 ? -14.401 11.744 12.537 1.00 97.56 91 VAL A C 1
ATOM 681 O O . VAL A 1 91 ? -15.596 11.454 12.506 1.00 97.56 91 VAL A O 1
ATOM 684 N N . ALA A 1 92 ? -13.969 12.987 12.314 1.00 96.00 92 ALA A N 1
ATOM 685 C CA . ALA A 1 92 ? -14.877 14.092 12.009 1.00 96.00 92 ALA A CA 1
ATOM 686 C C . ALA A 1 92 ? -15.643 13.902 10.682 1.00 96.00 92 ALA A C 1
ATOM 688 O O . ALA A 1 92 ? -16.747 14.425 10.535 1.00 96.00 92 ALA A O 1
ATOM 689 N N . VAL A 1 93 ? -15.084 13.142 9.733 1.00 92.62 93 VAL A N 1
ATOM 690 C CA . VAL A 1 93 ? -15.692 12.866 8.420 1.00 92.62 93 VAL A CA 1
ATOM 691 C C . VAL A 1 93 ? -16.643 11.669 8.466 1.00 92.62 93 VAL A C 1
ATOM 693 O O . VAL A 1 93 ? -17.742 11.742 7.917 1.00 92.62 93 VAL A O 1
ATOM 696 N N . VAL A 1 94 ? -16.235 10.557 9.086 1.00 95.62 94 VAL A N 1
ATOM 697 C CA . VAL A 1 94 ? -16.974 9.277 9.006 1.00 95.62 94 VAL A CA 1
ATOM 698 C C . VAL A 1 94 ? -17.663 8.858 10.308 1.00 95.62 94 VAL A C 1
ATOM 700 O O . VAL A 1 94 ? -18.485 7.943 10.295 1.00 95.62 94 VAL A O 1
ATOM 703 N N . GLY A 1 95 ? -17.363 9.529 11.421 1.00 97.44 95 GLY A N 1
ATOM 704 C CA . GLY A 1 95 ? -17.823 9.177 12.763 1.00 97.44 95 GLY A CA 1
ATOM 705 C C . GLY A 1 95 ? -16.951 8.117 13.445 1.00 97.44 95 GLY A C 1
ATOM 706 O O . GLY A 1 95 ? -16.425 7.208 12.802 1.00 97.44 95 GLY A O 1
ATOM 707 N N . GLU A 1 96 ? -16.834 8.211 14.773 1.00 98.00 96 GLU A N 1
ATOM 708 C CA . GLU A 1 96 ? -15.937 7.366 15.581 1.00 98.00 96 GLU A CA 1
ATOM 709 C C . GLU A 1 96 ? -16.152 5.854 15.387 1.00 98.00 96 GLU A C 1
ATOM 711 O O . GLU A 1 96 ? -15.167 5.159 15.142 1.00 98.00 96 GLU A O 1
ATOM 716 N N . PRO A 1 97 ? -17.388 5.304 15.427 1.00 98.00 97 PRO A N 1
ATOM 717 C CA . PRO A 1 97 ? -17.564 3.854 15.325 1.00 98.00 97 PRO A CA 1
ATOM 718 C C . PRO A 1 97 ? -17.045 3.288 13.999 1.00 98.00 97 PRO A C 1
ATOM 720 O O . PRO A 1 97 ? -16.438 2.220 13.965 1.00 98.00 97 PRO A O 1
ATOM 723 N N . LEU A 1 98 ? -17.258 4.028 12.907 1.00 98.06 98 LEU A N 1
ATOM 724 C CA . LEU A 1 98 ? -16.842 3.624 11.571 1.00 98.06 98 LEU A CA 1
ATOM 725 C C . LEU A 1 98 ? -15.336 3.826 11.369 1.00 98.06 98 LEU A C 1
ATOM 727 O O . LEU A 1 98 ? -14.680 2.954 10.801 1.00 98.06 98 LEU A O 1
ATOM 731 N N . ALA A 1 99 ? -14.775 4.930 11.872 1.00 98.31 99 ALA A N 1
ATOM 732 C CA . ALA A 1 99 ? -13.335 5.179 11.840 1.00 98.31 99 ALA A CA 1
ATOM 733 C C . ALA A 1 99 ? -12.551 4.087 12.581 1.00 98.31 99 ALA A C 1
ATOM 735 O O . ALA A 1 99 ? -11.586 3.547 12.034 1.00 98.31 99 ALA A O 1
ATOM 736 N N . ALA A 1 100 ? -13.012 3.704 13.775 1.00 98.56 100 ALA A N 1
ATOM 737 C CA . ALA A 1 100 ? -12.403 2.639 14.562 1.00 98.56 100 ALA A CA 1
ATOM 738 C C . ALA A 1 100 ? -12.460 1.302 13.816 1.00 98.56 100 ALA A C 1
ATOM 740 O O . ALA A 1 100 ? -11.444 0.622 13.689 1.00 98.56 100 ALA A O 1
ATOM 741 N N . GLN A 1 101 ? -13.618 0.963 13.240 1.00 98.56 101 GLN A N 1
ATOM 742 C CA . GLN A 1 101 ? -13.772 -0.268 12.470 1.00 98.56 101 GLN A CA 1
ATOM 743 C C . GLN A 1 101 ? -12.842 -0.306 11.247 1.00 98.56 101 GLN A C 1
ATOM 745 O O . GLN A 1 101 ? -12.193 -1.325 11.013 1.00 98.56 101 GLN A O 1
ATOM 750 N N . ILE A 1 102 ? -12.737 0.790 10.487 1.00 98.56 102 ILE A N 1
ATOM 751 C CA . ILE A 1 102 ? -11.831 0.881 9.332 1.00 98.56 102 ILE A CA 1
ATOM 752 C C . ILE A 1 102 ? -10.379 0.703 9.776 1.00 98.56 102 ILE A C 1
ATOM 754 O O . ILE A 1 102 ? -9.664 -0.105 9.182 1.00 98.56 102 ILE A O 1
ATOM 758 N N . ARG A 1 103 ? -9.945 1.414 10.824 1.00 98.62 103 ARG A N 1
ATOM 759 C CA . ARG A 1 103 ? -8.587 1.305 11.375 1.00 98.62 103 ARG A CA 1
ATOM 760 C C . ARG A 1 103 ? -8.270 -0.134 11.772 1.00 98.62 103 ARG A C 1
ATOM 762 O O . ARG A 1 103 ? -7.267 -0.689 11.327 1.00 98.62 103 ARG A O 1
ATOM 769 N N . ASP A 1 104 ? -9.129 -0.733 12.589 1.00 98.62 104 ASP A N 1
ATOM 770 C CA . ASP A 1 104 ? -8.879 -2.039 13.195 1.00 98.62 104 ASP A CA 1
ATOM 771 C C . ASP A 1 104 ? -8.868 -3.148 12.133 1.00 98.62 104 ASP A C 1
ATOM 773 O O . ASP A 1 104 ? -7.959 -3.982 12.116 1.00 98.62 104 ASP A O 1
ATOM 777 N N . VAL A 1 105 ? -9.812 -3.116 11.183 1.00 98.62 105 VAL A N 1
ATOM 778 C CA . VAL A 1 105 ? -9.852 -4.061 10.055 1.00 98.62 105 VAL A CA 1
ATOM 779 C C . VAL A 1 105 ? -8.639 -3.882 9.142 1.00 98.62 105 VAL A C 1
ATOM 781 O O . VAL A 1 105 ? -8.019 -4.872 8.758 1.00 98.62 105 VAL A O 1
ATOM 784 N N . SER A 1 106 ? -8.251 -2.645 8.830 1.00 98.81 106 SER A N 1
ATOM 785 C CA . SER A 1 106 ? -7.088 -2.376 7.973 1.00 98.81 106 SER A CA 1
ATOM 786 C C . SER A 1 106 ? -5.798 -2.906 8.596 1.00 98.81 106 SER A C 1
ATOM 788 O O . SER A 1 106 ? -5.018 -3.580 7.921 1.00 98.81 106 SER A O 1
ATOM 790 N N . ILE A 1 107 ? -5.581 -2.650 9.892 1.00 98.81 107 ILE A N 1
ATOM 791 C CA . ILE A 1 107 ? -4.411 -3.159 10.620 1.00 98.81 107 ILE A CA 1
ATOM 792 C C . ILE A 1 107 ? -4.427 -4.690 10.656 1.00 98.81 107 ILE A C 1
ATOM 794 O O . ILE A 1 107 ? -3.385 -5.307 10.433 1.00 98.81 107 ILE A O 1
ATOM 798 N N . ALA A 1 108 ? -5.584 -5.313 10.897 1.00 98.75 108 ALA A N 1
ATOM 799 C CA . ALA A 1 108 ? -5.707 -6.768 10.926 1.00 98.75 108 ALA A CA 1
ATOM 800 C C . ALA A 1 108 ? -5.372 -7.408 9.566 1.00 98.75 108 ALA A C 1
ATOM 802 O O . ALA A 1 108 ? -4.581 -8.353 9.516 1.00 98.75 108 ALA A O 1
ATOM 803 N N . ILE A 1 109 ? -5.911 -6.867 8.466 1.00 98.69 109 ILE A N 1
ATOM 804 C CA . ILE A 1 109 ? -5.610 -7.336 7.104 1.00 98.69 109 ILE A CA 1
ATOM 805 C C . ILE A 1 109 ? -4.121 -7.156 6.803 1.00 98.69 109 ILE A C 1
ATOM 807 O O . ILE A 1 109 ? -3.473 -8.094 6.339 1.00 98.69 109 ILE A O 1
ATOM 811 N N . TYR A 1 110 ? -3.561 -5.979 7.098 1.00 98.88 110 TYR A N 1
ATOM 812 C CA . TYR A 1 110 ? -2.142 -5.710 6.887 1.00 98.88 110 TYR A CA 1
ATOM 813 C C . TYR A 1 110 ? -1.252 -6.688 7.662 1.00 98.88 110 TYR A C 1
ATOM 815 O O . TYR A 1 110 ? -0.318 -7.234 7.081 1.00 98.88 110 TYR A O 1
ATOM 823 N N . LYS A 1 111 ? -1.533 -6.936 8.951 1.00 98.81 111 LYS A N 1
ATOM 824 C CA . LYS A 1 111 ? -0.747 -7.867 9.778 1.00 98.81 111 LYS A CA 1
ATOM 825 C C . LYS A 1 111 ? -0.757 -9.270 9.175 1.00 98.81 111 LYS A C 1
ATOM 827 O O . LYS A 1 111 ? 0.312 -9.803 8.890 1.00 98.81 111 LYS A O 1
ATOM 832 N N . ALA A 1 112 ? -1.941 -9.803 8.872 1.00 98.69 112 ALA A N 1
ATOM 833 C CA . ALA A 1 112 ? -2.078 -11.124 8.262 1.00 98.69 112 ALA A CA 1
ATOM 834 C C . ALA A 1 112 ? -1.338 -11.228 6.914 1.00 98.69 112 ALA A C 1
ATOM 836 O O . ALA A 1 112 ? -0.626 -12.200 6.658 1.00 98.69 112 ALA A O 1
ATOM 837 N N . ALA A 1 113 ? -1.460 -10.208 6.062 1.00 98.44 113 ALA A N 1
ATOM 838 C CA . ALA A 1 113 ? -0.794 -10.170 4.765 1.00 98.44 113 ALA A CA 1
ATOM 839 C C . ALA A 1 113 ? 0.730 -10.043 4.881 1.00 98.44 113 ALA A C 1
ATOM 841 O O . ALA A 1 113 ? 1.458 -10.725 4.163 1.00 98.44 113 ALA A O 1
ATOM 842 N N . SER A 1 114 ? 1.214 -9.185 5.780 1.00 98.38 114 SER A N 1
ATOM 843 C CA . SER A 1 114 ? 2.641 -8.950 6.016 1.00 98.38 114 SER A CA 1
ATOM 844 C C . SER A 1 114 ? 3.314 -10.202 6.582 1.00 98.38 114 SER A C 1
ATOM 846 O O . SER A 1 114 ? 4.373 -10.602 6.102 1.00 98.38 114 SER A O 1
ATOM 848 N N . GLU A 1 115 ? 2.664 -10.876 7.535 1.00 98.44 115 GLU A N 1
ATOM 849 C CA . GLU A 1 115 ? 3.124 -12.151 8.092 1.00 98.44 115 GLU A CA 1
ATOM 850 C C . GLU A 1 115 ? 3.189 -13.240 7.018 1.00 98.44 115 GLU A C 1
ATOM 852 O O . GLU A 1 115 ? 4.212 -13.914 6.890 1.00 98.44 115 GLU A O 1
ATOM 857 N N . PHE A 1 116 ? 2.144 -13.374 6.196 1.00 98.56 116 PHE A N 1
ATOM 858 C CA . PHE A 1 116 ? 2.135 -14.325 5.086 1.00 98.56 116 PHE A CA 1
ATOM 859 C C . PHE A 1 116 ? 3.233 -14.022 4.058 1.00 98.56 116 PHE A C 1
ATOM 861 O O . PHE A 1 116 ? 4.011 -14.910 3.706 1.00 98.56 116 PHE A O 1
ATOM 868 N N . ALA A 1 117 ? 3.335 -12.775 3.595 1.00 97.94 117 ALA A N 1
ATOM 869 C CA . ALA A 1 117 ? 4.318 -12.362 2.598 1.00 97.94 117 ALA A CA 1
ATOM 870 C C . ALA A 1 117 ? 5.758 -12.565 3.091 1.00 97.94 117 ALA A C 1
ATOM 872 O O . ALA A 1 117 ? 6.616 -12.998 2.316 1.00 97.94 117 ALA A O 1
ATOM 873 N N . ALA A 1 118 ? 6.013 -12.362 4.388 1.00 97.62 118 ALA A N 1
ATOM 874 C CA . ALA A 1 118 ? 7.317 -12.622 4.986 1.00 97.62 118 ALA A CA 1
ATOM 875 C C . ALA A 1 118 ? 7.742 -14.092 4.823 1.00 97.62 118 ALA A C 1
ATOM 877 O O . ALA A 1 118 ? 8.913 -14.358 4.545 1.00 97.62 118 ALA A O 1
ATOM 878 N N . THR A 1 119 ? 6.802 -15.047 4.885 1.00 97.88 119 THR A N 1
ATOM 879 C CA . THR A 1 119 ? 7.091 -16.474 4.619 1.00 97.88 119 THR A CA 1
ATOM 880 C C . THR A 1 119 ? 7.532 -16.745 3.178 1.00 97.88 119 THR A C 1
ATOM 882 O O . THR A 1 119 ? 8.164 -17.763 2.902 1.00 97.88 119 THR A O 1
ATOM 885 N N . LYS A 1 120 ? 7.234 -15.820 2.259 1.00 97.62 120 LYS A N 1
ATOM 886 C CA . LYS A 1 120 ? 7.601 -15.860 0.838 1.00 97.62 120 LYS A CA 1
AT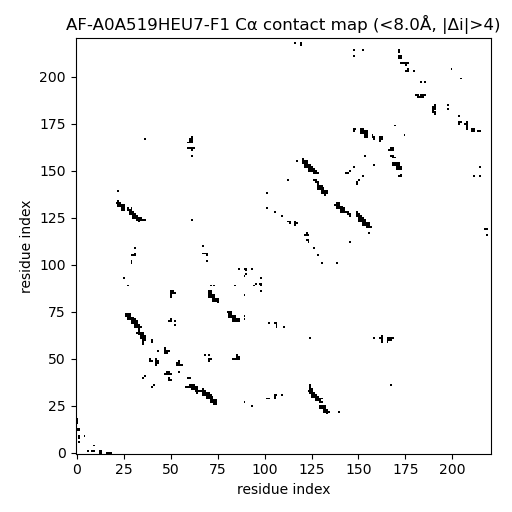OM 887 C C . LYS A 1 120 ? 8.821 -14.986 0.514 1.00 97.62 120 LYS A C 1
ATOM 889 O O . LYS A 1 120 ? 9.123 -14.763 -0.657 1.00 97.62 120 LYS A O 1
ATOM 894 N N . GLY A 1 121 ? 9.525 -14.479 1.532 1.00 96.44 121 GLY A N 1
ATOM 895 C CA . GLY A 1 121 ? 10.686 -13.599 1.358 1.00 96.44 121 GLY A CA 1
ATOM 896 C C . GLY A 1 121 ? 10.322 -12.184 0.899 1.00 96.44 121 GLY A C 1
ATOM 897 O O . GLY A 1 121 ? 11.153 -11.489 0.320 1.00 96.44 121 GLY A O 1
ATOM 898 N N . ILE A 1 122 ? 9.083 -11.753 1.136 1.00 96.88 122 ILE A N 1
ATOM 899 C CA . ILE A 1 122 ? 8.571 -10.448 0.724 1.00 96.88 122 ILE A CA 1
ATOM 900 C C . ILE A 1 122 ? 8.202 -9.627 1.958 1.00 96.88 122 ILE A C 1
ATOM 902 O O . ILE A 1 122 ? 7.500 -10.089 2.851 1.00 96.88 122 ILE A O 1
ATOM 906 N N . ILE A 1 123 ? 8.632 -8.371 1.976 1.00 97.81 123 ILE A N 1
ATOM 907 C CA . ILE A 1 123 ? 8.188 -7.363 2.935 1.00 97.81 123 ILE A CA 1
ATOM 908 C C . ILE A 1 123 ? 7.107 -6.513 2.273 1.00 97.81 123 ILE A C 1
ATOM 910 O O . ILE A 1 123 ? 7.330 -5.946 1.206 1.00 97.81 123 ILE A O 1
ATOM 914 N N . ILE A 1 124 ? 5.960 -6.375 2.933 1.00 97.69 124 ILE A N 1
ATOM 915 C CA . ILE A 1 124 ? 4.973 -5.343 2.603 1.00 97.69 124 ILE A CA 1
ATOM 916 C C . ILE A 1 124 ? 5.281 -4.153 3.506 1.00 97.69 124 ILE A C 1
ATOM 918 O O . ILE A 1 124 ? 5.104 -4.247 4.717 1.00 97.69 124 ILE A O 1
ATOM 922 N N . ALA A 1 125 ? 5.804 -3.068 2.939 1.00 97.31 125 ALA A N 1
ATOM 923 C CA . ALA A 1 125 ? 6.212 -1.894 3.707 1.00 97.31 125 ALA A CA 1
ATOM 924 C C . ALA A 1 125 ? 5.003 -1.081 4.189 1.00 97.31 125 ALA A C 1
ATOM 926 O O . ALA A 1 125 ? 4.911 -0.679 5.353 1.00 97.31 125 ALA A O 1
ATOM 927 N N . ASP A 1 126 ? 4.063 -0.875 3.273 1.00 97.50 126 ASP A N 1
ATOM 928 C CA . ASP A 1 126 ? 2.779 -0.232 3.495 1.00 97.50 126 ASP A CA 1
ATOM 929 C C . ASP A 1 126 ? 1.776 -0.666 2.420 1.00 97.50 126 ASP A C 1
ATOM 931 O O . ASP A 1 126 ? 2.154 -1.230 1.389 1.00 97.50 126 ASP A O 1
ATOM 935 N N . THR A 1 127 ? 0.493 -0.434 2.687 1.00 97.88 127 THR A N 1
ATOM 936 C CA . THR A 1 127 ? -0.604 -0.714 1.755 1.00 97.88 127 THR A CA 1
ATOM 937 C C . THR A 1 127 ? -1.756 0.259 1.958 1.00 97.88 127 THR A C 1
ATOM 939 O O . THR A 1 127 ? -2.003 0.695 3.081 1.00 97.88 127 THR A O 1
ATOM 942 N N . LYS A 1 128 ? -2.484 0.551 0.881 1.00 97.69 128 LYS A N 1
ATOM 943 C CA . LYS A 1 128 ? -3.764 1.261 0.882 1.00 97.69 128 LYS A CA 1
ATOM 944 C C . LYS A 1 128 ? -4.913 0.265 0.759 1.00 97.69 128 LYS A C 1
ATOM 946 O O . LYS A 1 128 ? -4.859 -0.625 -0.085 1.00 97.69 128 LYS A O 1
ATOM 951 N N . PHE A 1 129 ? -5.966 0.466 1.541 1.00 98.38 129 PHE A N 1
ATOM 952 C CA . PHE A 1 129 ? -7.270 -0.156 1.331 1.00 98.38 129 PHE A CA 1
ATOM 953 C C . PHE A 1 129 ? -8.331 0.905 1.037 1.00 98.38 129 PHE A C 1
ATOM 955 O O . PHE A 1 129 ? -8.208 2.056 1.462 1.00 98.38 129 PHE A O 1
ATOM 962 N N . GLU A 1 130 ? -9.396 0.504 0.351 1.00 98.00 130 GLU A N 1
ATOM 963 C CA . GLU A 1 130 ? -10.623 1.290 0.251 1.00 98.00 130 GLU A CA 1
ATOM 964 C C . GLU A 1 130 ? -11.797 0.487 0.789 1.00 98.00 130 GLU A C 1
ATOM 966 O O . GLU A 1 130 ? -11.858 -0.740 0.681 1.00 98.00 130 GLU A O 1
ATOM 971 N N . PHE A 1 131 ? -12.754 1.200 1.370 1.00 98.25 131 PHE A N 1
ATOM 972 C CA . PHE A 1 131 ? -13.950 0.600 1.929 1.00 98.25 131 PHE A CA 1
ATOM 973 C C . PHE A 1 131 ? -15.196 1.305 1.416 1.00 98.25 131 PHE A C 1
ATOM 975 O O . PHE A 1 131 ? -15.205 2.504 1.132 1.00 98.25 131 PHE A O 1
ATOM 982 N N . GLY A 1 132 ? -16.277 0.542 1.352 1.00 97.94 132 GLY A N 1
ATOM 983 C CA . GLY A 1 132 ? -17.607 1.051 1.086 1.00 97.94 132 GLY A CA 1
ATOM 984 C C . GLY A 1 132 ? -18.613 0.504 2.085 1.00 97.94 132 GLY A C 1
ATOM 985 O O . GLY A 1 132 ? -18.357 -0.475 2.785 1.00 97.94 132 GLY A O 1
ATOM 986 N N . LEU A 1 133 ? -19.775 1.142 2.130 1.00 98.31 133 LEU A N 1
ATOM 987 C CA . LEU A 1 133 ? -20.938 0.638 2.843 1.00 98.31 133 LEU A CA 1
ATOM 988 C C . LEU A 1 133 ? -21.890 -0.022 1.856 1.00 98.31 133 LEU A C 1
ATOM 990 O O . LEU A 1 133 ? -22.135 0.511 0.769 1.00 98.31 133 LEU A O 1
ATOM 994 N N . ASP A 1 134 ? -22.436 -1.170 2.230 1.00 97.88 134 ASP A N 1
ATOM 995 C CA . ASP A 1 134 ? -23.536 -1.763 1.483 1.00 97.88 134 ASP A CA 1
ATOM 996 C C . ASP A 1 134 ? -24.905 -1.199 1.899 1.00 97.88 134 ASP A C 1
ATOM 998 O O . ASP A 1 134 ? -24.995 -0.322 2.759 1.00 97.88 134 ASP A O 1
ATOM 1002 N N . ASP A 1 135 ? -25.983 -1.694 1.284 1.00 97.06 135 ASP A N 1
ATOM 1003 C CA . ASP A 1 135 ? -27.348 -1.205 1.537 1.00 97.06 135 ASP A CA 1
ATOM 1004 C C . ASP A 1 135 ? -27.804 -1.378 2.999 1.00 97.06 135 ASP A C 1
ATOM 1006 O O . ASP A 1 135 ? -28.698 -0.665 3.452 1.00 97.06 135 ASP A O 1
ATOM 1010 N N . ALA A 1 136 ? -27.188 -2.299 3.750 1.00 97.25 136 ALA A N 1
ATOM 1011 C CA . ALA A 1 136 ? -27.450 -2.507 5.173 1.00 97.25 136 ALA A CA 1
ATOM 1012 C C . ALA A 1 136 ? -26.552 -1.642 6.079 1.00 97.25 136 ALA A C 1
ATOM 1014 O O . ALA A 1 136 ? -26.656 -1.723 7.302 1.00 97.25 136 ALA A O 1
ATOM 1015 N N . GLY A 1 137 ? -25.663 -0.827 5.502 1.00 96.25 137 GLY A N 1
ATOM 1016 C CA . GLY A 1 137 ? -24.671 -0.049 6.241 1.00 96.25 137 GLY A CA 1
ATOM 1017 C C . GLY A 1 137 ? -23.479 -0.877 6.725 1.00 96.25 137 GLY A C 1
ATOM 1018 O O . GLY A 1 137 ? -22.758 -0.429 7.613 1.00 96.25 137 GLY A O 1
ATOM 1019 N N . THR A 1 138 ? -23.256 -2.072 6.170 1.00 97.62 138 THR A N 1
ATOM 1020 C CA . THR A 1 138 ? -22.122 -2.927 6.549 1.00 97.62 138 THR A CA 1
ATOM 1021 C C . THR A 1 138 ? -20.849 -2.438 5.870 1.00 97.62 138 THR A C 1
ATOM 1023 O O . THR A 1 138 ? -20.854 -2.198 4.662 1.00 97.62 138 THR A O 1
ATOM 1026 N N . LEU A 1 139 ? -19.753 -2.330 6.627 1.00 98.25 139 LEU A N 1
ATOM 1027 C CA . LEU A 1 139 ? -18.427 -2.037 6.084 1.00 98.25 139 LEU A CA 1
ATOM 1028 C C . LEU A 1 139 ? -17.924 -3.213 5.238 1.00 98.25 139 LEU A C 1
ATOM 1030 O O . LEU A 1 139 ? -17.813 -4.337 5.727 1.00 98.25 139 LEU A O 1
ATOM 1034 N N . VAL A 1 140 ? -17.583 -2.942 3.981 1.00 98.38 140 VAL A N 1
ATOM 1035 C CA . VAL A 1 140 ? -17.091 -3.933 3.021 1.00 98.38 140 VAL A CA 1
ATOM 1036 C C . VAL A 1 140 ? -15.809 -3.416 2.374 1.00 98.38 140 VAL A C 1
ATOM 1038 O O . VAL A 1 140 ? -15.748 -2.270 1.927 1.00 98.38 140 VAL A O 1
ATOM 1041 N N . LEU A 1 141 ? -14.786 -4.271 2.329 1.00 98.06 141 LEU A N 1
ATOM 1042 C CA . LEU A 1 141 ? -13.548 -4.014 1.593 1.00 98.06 141 LEU A CA 1
ATOM 1043 C C . LEU A 1 141 ? -13.845 -3.942 0.090 1.00 98.06 141 LEU A C 1
ATOM 1045 O O . LEU A 1 141 ? -14.571 -4.783 -0.443 1.00 98.06 141 LEU A O 1
ATOM 1049 N N . MET A 1 142 ? -13.285 -2.948 -0.587 1.00 97.00 142 MET A N 1
ATOM 1050 C CA . MET A 1 142 ? -13.439 -2.750 -2.025 1.00 97.00 142 MET A CA 1
ATOM 1051 C C . MET A 1 142 ? -12.108 -2.358 -2.666 1.00 97.00 142 MET A C 1
ATOM 1053 O O . MET A 1 142 ? -11.078 -2.387 -1.997 1.00 97.00 142 MET A O 1
ATOM 1057 N N . ASP A 1 143 ? -12.160 -1.988 -3.949 1.00 96.62 143 ASP A N 1
ATOM 1058 C CA . ASP A 1 143 ? -10.979 -1.708 -4.773 1.00 96.62 143 ASP A CA 1
ATOM 1059 C C . ASP A 1 143 ? -10.069 -2.947 -4.924 1.00 96.62 143 ASP A C 1
ATOM 1061 O O . ASP A 1 143 ? -10.461 -4.078 -4.610 1.00 96.62 143 ASP A O 1
ATOM 1065 N N . GLU A 1 144 ? -8.880 -2.762 -5.485 1.00 96.38 144 GLU A N 1
ATOM 1066 C CA . GLU A 1 144 ? -7.802 -3.739 -5.414 1.00 96.38 144 GLU A CA 1
ATOM 1067 C C . GLU A 1 144 ? -7.187 -3.818 -4.005 1.00 96.38 144 GLU A C 1
ATOM 1069 O O . GLU A 1 144 ? -7.207 -2.867 -3.224 1.00 96.38 144 GLU A O 1
ATOM 1074 N N . VAL A 1 145 ? -6.638 -4.985 -3.663 1.00 97.38 145 VAL A N 1
ATOM 1075 C CA . VAL A 1 145 ? -6.168 -5.288 -2.308 1.00 97.38 145 VAL A CA 1
ATOM 1076 C C . VAL A 1 145 ? -4.810 -5.966 -2.405 1.00 97.38 145 VAL A C 1
ATOM 1078 O O . VAL A 1 145 ? -4.704 -7.043 -2.991 1.00 97.38 145 VAL A O 1
ATOM 1081 N N . LEU A 1 146 ? -3.791 -5.366 -1.783 1.00 96.56 146 LEU A N 1
ATOM 1082 C CA . LEU A 1 146 ? -2.443 -5.940 -1.664 1.00 96.56 146 LEU A CA 1
ATOM 1083 C C . LEU A 1 146 ? -1.792 -6.250 -3.023 1.00 96.56 146 LEU A C 1
ATOM 1085 O O . LEU A 1 146 ? -1.082 -7.241 -3.190 1.00 96.56 146 LEU A O 1
ATOM 1089 N N . THR A 1 147 ? -2.042 -5.401 -4.016 1.00 95.38 147 THR A N 1
ATOM 1090 C CA . THR A 1 147 ? -1.317 -5.426 -5.288 1.00 95.38 147 THR A CA 1
ATOM 1091 C C . THR A 1 147 ? -0.061 -4.551 -5.194 1.00 95.38 147 THR A C 1
ATOM 1093 O O . THR A 1 147 ? 0.027 -3.680 -4.323 1.00 95.38 147 THR A O 1
ATOM 1096 N N . PRO A 1 148 ? 0.914 -4.698 -6.110 1.00 92.38 148 PRO A N 1
ATOM 1097 C CA . PRO A 1 148 ? 2.053 -3.778 -6.175 1.00 92.38 148 PRO A CA 1
ATOM 1098 C C . PRO A 1 148 ? 1.674 -2.332 -6.559 1.00 92.38 148 PRO A C 1
ATOM 1100 O O . PRO A 1 148 ? 2.527 -1.447 -6.512 1.00 92.38 148 PRO A O 1
ATOM 1103 N N . ASP A 1 149 ? 0.421 -2.080 -6.957 1.00 90.62 149 ASP A N 1
ATOM 1104 C CA . ASP A 1 149 ? -0.104 -0.729 -7.173 1.00 90.62 149 ASP A CA 1
ATOM 1105 C C . ASP A 1 149 ? -0.640 -0.113 -5.879 1.00 90.62 149 ASP A C 1
ATOM 1107 O O . ASP A 1 149 ? -0.365 1.059 -5.606 1.00 90.62 149 ASP A O 1
ATOM 1111 N N . SER A 1 150 ? -1.326 -0.908 -5.052 1.00 93.88 150 SER A N 1
ATOM 1112 C CA . SER A 1 150 ? -1.848 -0.477 -3.751 1.00 93.88 150 SER A CA 1
ATOM 1113 C C . SER A 1 150 ? -0.819 -0.509 -2.618 1.00 93.88 150 SER A C 1
ATOM 1115 O O . SER A 1 150 ? -1.092 0.000 -1.531 1.00 93.88 150 SER A O 1
ATOM 1117 N N . SER A 1 151 ? 0.338 -1.144 -2.821 1.00 94.88 151 SER A N 1
ATOM 1118 C CA . SER A 1 151 ? 1.269 -1.474 -1.737 1.00 94.88 151 SER A CA 1
ATOM 1119 C C . SER A 1 151 ? 2.729 -1.428 -2.178 1.00 94.88 151 SER A C 1
ATOM 1121 O O . SER A 1 151 ? 3.068 -1.733 -3.321 1.00 94.88 151 SER A O 1
ATOM 1123 N N . ARG A 1 152 ? 3.627 -1.132 -1.234 1.00 93.94 152 ARG A N 1
ATOM 1124 C CA . ARG A 1 152 ? 5.079 -1.203 -1.453 1.00 93.94 152 ARG A CA 1
ATOM 1125 C C . ARG A 1 152 ? 5.610 -2.577 -1.068 1.00 93.94 152 ARG A C 1
ATOM 1127 O O . ARG A 1 152 ? 5.600 -2.946 0.104 1.00 93.94 152 ARG A O 1
A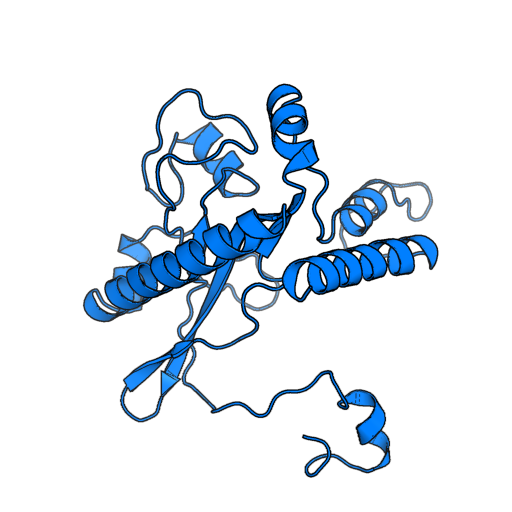TOM 1134 N N . TYR A 1 153 ? 6.106 -3.305 -2.061 1.00 94.62 153 TYR A N 1
ATOM 1135 C CA . TYR A 1 153 ? 6.622 -4.664 -1.921 1.00 94.62 153 TYR A CA 1
ATOM 1136 C C . TYR A 1 153 ? 8.150 -4.671 -2.023 1.00 94.62 153 TYR A C 1
ATOM 1138 O O . TYR A 1 153 ? 8.701 -4.295 -3.054 1.00 94.62 153 TYR A O 1
ATOM 1146 N N . TRP A 1 154 ? 8.855 -5.147 -0.999 1.00 95.19 154 TRP A N 1
ATOM 1147 C CA . TRP A 1 154 ? 10.320 -5.207 -0.968 1.00 95.19 154 TRP A CA 1
ATOM 1148 C C . TRP A 1 154 ? 10.848 -6.645 -0.855 1.00 95.19 154 TRP A C 1
ATOM 1150 O O . TRP A 1 154 ? 10.284 -7.439 -0.100 1.00 95.19 154 TRP A O 1
ATOM 1160 N N . PRO A 1 155 ? 11.955 -6.990 -1.538 1.00 94.56 155 PRO A N 1
ATOM 1161 C CA . PRO A 1 155 ? 12.660 -8.248 -1.311 1.00 94.56 155 PRO A CA 1
ATOM 1162 C C . PRO A 1 155 ? 13.326 -8.237 0.065 1.00 94.56 155 PRO A C 1
ATOM 1164 O O . PRO A 1 155 ? 14.180 -7.381 0.339 1.00 94.56 155 PRO A O 1
ATOM 1167 N N . ALA A 1 156 ? 12.966 -9.197 0.919 1.00 95.88 156 ALA A N 1
ATOM 1168 C CA . ALA A 1 156 ? 13.492 -9.291 2.279 1.00 95.88 156 ALA A CA 1
ATOM 1169 C C . ALA A 1 156 ? 15.023 -9.446 2.295 1.00 95.88 156 ALA A C 1
ATOM 1171 O O . ALA A 1 156 ? 15.698 -8.872 3.149 1.00 95.88 156 ALA A O 1
ATOM 1172 N N . GLU A 1 157 ? 15.576 -10.144 1.300 1.00 95.44 157 GLU A N 1
ATOM 1173 C CA . GLU A 1 157 ? 17.005 -10.412 1.137 1.00 95.44 157 GLU A CA 1
ATOM 1174 C C . GLU A 1 157 ? 17.862 -9.145 0.956 1.00 95.44 157 GLU A C 1
ATOM 1176 O O . GLU A 1 157 ? 19.048 -9.155 1.276 1.00 95.44 157 GLU A O 1
ATOM 1181 N N . THR A 1 158 ? 17.272 -8.037 0.494 1.00 94.38 158 THR A N 1
ATOM 1182 C CA . THR A 1 158 ? 17.993 -6.767 0.258 1.00 94.38 158 THR A CA 1
ATOM 1183 C C . THR A 1 158 ? 17.684 -5.679 1.286 1.00 94.38 158 THR A C 1
ATOM 1185 O O . THR A 1 158 ? 18.286 -4.600 1.247 1.00 94.38 158 THR A O 1
ATOM 1188 N N . TRP A 1 159 ? 16.740 -5.928 2.200 1.00 95.94 159 TRP A N 1
ATOM 1189 C CA . TRP A 1 159 ? 16.219 -4.893 3.091 1.00 95.94 159 TRP A CA 1
ATOM 1190 C C . TRP A 1 159 ? 17.282 -4.358 4.049 1.00 95.94 159 TRP A C 1
ATOM 1192 O O . TRP A 1 159 ? 17.520 -3.153 4.075 1.00 95.94 159 TRP A O 1
ATOM 1202 N N . ALA A 1 160 ? 17.982 -5.244 4.763 1.00 94.88 160 ALA A N 1
ATOM 1203 C CA . ALA A 1 160 ? 18.990 -4.845 5.745 1.00 94.88 160 ALA A CA 1
ATOM 1204 C C . ALA A 1 160 ? 20.118 -4.001 5.125 1.00 94.88 160 ALA A C 1
ATOM 1206 O O . ALA A 1 160 ? 20.509 -2.980 5.687 1.00 94.88 160 ALA A O 1
ATOM 1207 N N . GLN A 1 161 ? 20.596 -4.387 3.936 1.00 95.38 161 GLN A N 1
ATOM 1208 C CA . GLN A 1 161 ? 21.598 -3.613 3.203 1.00 95.38 161 GLN A CA 1
ATOM 1209 C C . GLN A 1 161 ? 21.056 -2.239 2.791 1.00 95.38 1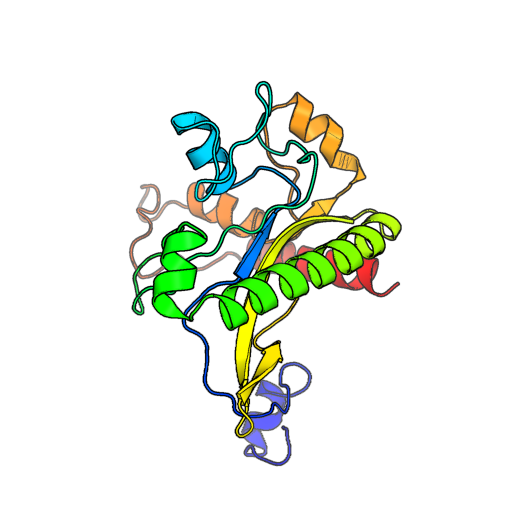61 GLN A C 1
ATOM 1211 O O . GLN A 1 161 ? 21.732 -1.231 2.967 1.00 95.38 161 GLN A O 1
ATOM 1216 N N . SER A 1 162 ? 19.827 -2.184 2.273 1.00 93.81 162 SER A N 1
ATOM 1217 C CA . SER A 1 162 ? 19.227 -0.924 1.819 1.00 93.81 162 SER A CA 1
ATOM 1218 C C . SER A 1 162 ? 19.039 0.063 2.976 1.00 93.81 162 SER A C 1
ATOM 1220 O O . SER A 1 162 ? 19.357 1.241 2.825 1.00 93.81 162 SER A O 1
ATOM 1222 N N . VAL A 1 163 ? 18.629 -0.426 4.154 1.00 94.44 163 VAL A N 1
ATOM 1223 C CA . VAL A 1 163 ? 18.543 0.376 5.388 1.00 94.44 163 VAL A CA 1
ATOM 1224 C C . VAL A 1 163 ? 19.917 0.906 5.804 1.00 94.44 163 VAL A C 1
ATOM 1226 O O . VAL A 1 163 ? 20.037 2.089 6.115 1.00 94.44 163 VAL A O 1
ATOM 1229 N N . ALA A 1 164 ? 20.961 0.069 5.774 1.00 93.25 164 ALA A N 1
ATOM 1230 C CA . ALA A 1 164 ? 22.327 0.491 6.101 1.00 93.25 164 ALA A CA 1
ATOM 1231 C C . ALA A 1 164 ? 22.863 1.565 5.135 1.00 93.25 164 ALA A C 1
ATOM 1233 O O . ALA A 1 164 ? 23.626 2.441 5.535 1.00 93.25 164 ALA A O 1
ATOM 1234 N N . GLU A 1 165 ? 22.426 1.525 3.877 1.00 93.25 165 GLU A N 1
ATOM 1235 C CA . GLU A 1 165 ? 22.740 2.516 2.843 1.00 93.25 165 GLU A CA 1
ATOM 1236 C C . GLU A 1 165 ? 21.801 3.741 2.869 1.00 93.25 165 GLU A C 1
ATOM 1238 O O . GLU A 1 165 ? 21.958 4.655 2.061 1.00 93.25 165 GLU A O 1
ATOM 1243 N N . GLY A 1 166 ? 20.819 3.784 3.778 1.00 89.00 166 GLY A N 1
ATOM 1244 C CA . GLY A 1 166 ? 19.882 4.902 3.919 1.00 89.00 166 GLY A CA 1
ATOM 1245 C C . GLY A 1 166 ? 18.871 5.038 2.774 1.00 89.00 166 GLY A C 1
ATOM 1246 O O . GLY A 1 166 ? 18.316 6.120 2.563 1.00 89.00 166 GLY A O 1
ATOM 1247 N N . ARG A 1 167 ? 18.611 3.962 2.024 1.00 89.56 167 ARG A N 1
ATOM 1248 C CA . ARG A 1 167 ? 17.709 3.953 0.862 1.00 89.56 167 ARG A CA 1
ATOM 1249 C C . ARG A 1 167 ? 16.605 2.909 0.990 1.00 89.56 167 ARG A C 1
ATOM 1251 O O . ARG A 1 167 ? 16.704 1.945 1.742 1.00 89.56 167 ARG A O 1
ATOM 1258 N N . ASN A 1 168 ? 15.553 3.076 0.192 1.00 87.19 168 ASN A N 1
ATOM 1259 C CA . ASN A 1 168 ? 14.540 2.033 0.068 1.00 87.19 168 ASN A CA 1
ATOM 1260 C C . ASN A 1 168 ? 15.125 0.796 -0.638 1.00 87.19 168 ASN A C 1
ATOM 1262 O O . ASN A 1 168 ? 15.973 0.941 -1.531 1.00 87.19 168 ASN A O 1
ATOM 1266 N N . PRO A 1 169 ? 14.663 -0.414 -0.281 1.00 88.44 169 PRO A N 1
ATOM 1267 C CA . PRO A 1 169 ? 14.929 -1.604 -1.072 1.00 88.44 169 PRO A CA 1
ATOM 1268 C C . PRO A 1 169 ? 14.416 -1.453 -2.510 1.00 88.44 169 PRO A C 1
ATOM 1270 O O . PRO A 1 169 ? 13.443 -0.726 -2.737 1.00 88.44 169 PRO A O 1
ATOM 1273 N N . PRO A 1 170 ? 15.038 -2.141 -3.485 1.00 83.88 170 PRO A N 1
ATOM 1274 C CA . PRO A 1 170 ? 14.546 -2.174 -4.856 1.00 83.88 170 PRO A CA 1
ATOM 1275 C C . PRO A 1 170 ? 13.156 -2.818 -4.875 1.00 83.88 170 PRO A C 1
ATOM 1277 O O . PRO A 1 170 ? 13.021 -4.031 -4.722 1.00 83.88 170 PRO A O 1
ATOM 1280 N N . SER A 1 171 ? 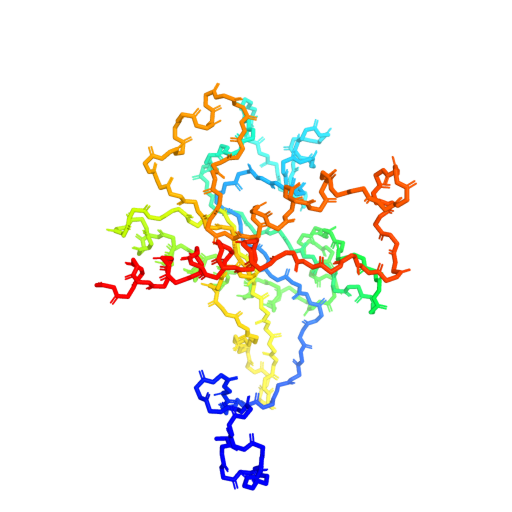12.123 -1.987 -5.007 1.00 80.56 171 SER A N 1
ATOM 1281 C CA . SER A 1 171 ? 10.734 -2.430 -4.904 1.00 80.56 171 SER A CA 1
ATOM 1282 C C . SER A 1 171 ? 10.336 -3.349 -6.063 1.00 80.56 171 SER A C 1
ATOM 1284 O O . SER A 1 171 ? 10.826 -3.202 -7.184 1.00 80.56 171 SER A O 1
ATOM 1286 N N . TYR A 1 172 ? 9.398 -4.261 -5.808 1.00 79.62 172 TYR A N 1
ATOM 1287 C CA . TYR A 1 172 ? 8.675 -5.005 -6.846 1.00 79.62 172 TYR A CA 1
ATOM 1288 C C . TYR A 1 172 ? 7.661 -4.135 -7.605 1.00 79.62 172 TYR A C 1
ATOM 1290 O O . TYR A 1 172 ? 6.997 -4.620 -8.519 1.00 79.62 172 TYR A O 1
ATOM 1298 N N . ASP A 1 173 ? 7.528 -2.865 -7.221 1.00 70.56 173 ASP A N 1
ATOM 1299 C CA . ASP A 1 173 ? 6.646 -1.904 -7.870 1.00 70.56 173 ASP A CA 1
ATOM 1300 C C . ASP A 1 173 ? 7.359 -1.078 -8.965 1.00 70.56 173 ASP A C 1
ATOM 1302 O O . ASP A 1 173 ? 8.340 -1.484 -9.592 1.00 70.56 173 ASP A O 1
ATOM 1306 N N . LYS A 1 174 ? 6.823 0.114 -9.211 1.00 73.56 174 LYS A N 1
ATOM 1307 C CA . LYS A 1 174 ? 7.151 1.096 -10.245 1.00 73.56 174 LYS A CA 1
ATOM 1308 C C . LYS A 1 174 ? 8.571 1.678 -10.165 1.00 73.56 174 LYS A C 1
ATOM 1310 O O . LYS A 1 174 ? 8.782 2.757 -10.706 1.00 73.56 174 LYS A O 1
ATOM 1315 N N . GLN A 1 175 ? 9.548 1.035 -9.524 1.00 73.19 175 GLN A N 1
ATOM 1316 C CA . GLN A 1 175 ? 10.893 1.602 -9.368 1.00 73.19 175 GLN A CA 1
ATOM 1317 C C . GLN A 1 175 ? 11.585 1.828 -10.724 1.00 73.19 175 GLN A C 1
ATOM 1319 O O . GLN A 1 175 ? 11.993 2.949 -10.997 1.00 73.19 175 GLN A O 1
ATOM 1324 N N . PHE A 1 176 ? 11.586 0.840 -11.629 1.00 79.81 176 PHE A N 1
ATOM 1325 C CA . PHE A 1 176 ? 12.143 1.001 -12.986 1.00 79.81 176 PHE A CA 1
ATOM 1326 C C . PHE A 1 176 ? 11.464 2.114 -13.789 1.00 79.81 176 PHE A C 1
ATOM 1328 O O . PHE A 1 176 ? 12.113 2.828 -14.549 1.00 79.81 176 PHE A O 1
ATOM 1335 N N . LEU A 1 177 ? 10.147 2.254 -13.619 1.00 86.50 177 LEU A N 1
ATOM 1336 C CA . LEU A 1 177 ? 9.375 3.324 -14.234 1.00 86.50 177 LEU A CA 1
ATOM 1337 C C . LEU A 1 177 ? 9.773 4.689 -13.658 1.00 86.50 177 LEU A C 1
ATOM 1339 O O . LEU A 1 177 ? 10.028 5.610 -14.424 1.00 86.50 177 LEU A O 1
ATOM 1343 N N . ARG A 1 178 ? 9.830 4.822 -12.326 1.00 83.38 178 ARG A N 1
ATOM 1344 C CA . ARG A 1 178 ? 10.206 6.069 -11.643 1.00 83.38 178 ARG A CA 1
ATOM 1345 C C . ARG A 1 178 ? 11.622 6.493 -12.021 1.00 83.38 178 ARG A C 1
ATOM 1347 O O . ARG A 1 178 ? 11.794 7.633 -12.430 1.00 83.38 178 ARG A O 1
ATOM 1354 N N . ASP A 1 179 ? 12.586 5.578 -11.962 1.00 82.94 179 ASP A N 1
ATOM 1355 C CA . ASP A 1 179 ? 13.984 5.855 -12.308 1.00 82.94 179 ASP A CA 1
ATOM 1356 C C . ASP A 1 179 ? 14.095 6.348 -13.755 1.00 82.94 179 ASP A C 1
ATOM 1358 O O . ASP A 1 179 ? 14.675 7.399 -14.019 1.00 82.94 179 ASP A O 1
ATOM 1362 N N . TRP A 1 180 ? 13.429 5.665 -14.692 1.00 89.00 180 TRP A N 1
ATOM 1363 C CA . TRP A 1 180 ? 13.418 6.102 -16.084 1.00 89.00 180 TRP A CA 1
ATOM 1364 C C . TRP A 1 180 ? 12.765 7.481 -16.275 1.00 89.00 180 TRP A C 1
ATOM 1366 O O . TRP A 1 180 ? 13.249 8.282 -17.073 1.00 89.00 180 TRP A O 1
ATOM 1376 N N . LEU A 1 181 ? 11.680 7.781 -15.552 1.00 89.06 181 LEU A N 1
ATOM 1377 C CA . LEU A 1 181 ? 11.000 9.081 -15.629 1.00 89.06 181 LEU A CA 1
ATOM 1378 C C . LEU A 1 181 ? 11.827 10.232 -15.040 1.00 89.06 181 LEU A C 1
ATOM 1380 O O . LEU A 1 181 ? 11.642 11.369 -15.468 1.00 89.06 181 LEU A O 1
ATOM 1384 N N . GLU A 1 182 ? 12.722 9.967 -14.088 1.00 85.56 182 GLU A N 1
ATOM 1385 C CA . GLU A 1 182 ? 13.663 10.975 -13.573 1.00 85.56 182 GLU A CA 1
ATOM 1386 C C . GLU A 1 182 ? 14.837 11.211 -14.544 1.00 85.56 182 GLU A C 1
ATOM 1388 O O . GLU A 1 182 ? 15.391 12.309 -14.613 1.00 85.56 182 GLU A O 1
ATOM 1393 N N . GLU A 1 183 ? 15.206 10.202 -15.336 1.00 89.56 183 GLU A N 1
ATOM 1394 C CA . GLU A 1 183 ? 16.322 10.278 -16.287 1.00 89.56 183 GLU A CA 1
ATOM 1395 C C . GLU A 1 183 ? 15.921 10.785 -17.680 1.00 89.56 183 GLU A C 1
ATOM 1397 O O . GLU A 1 183 ? 16.751 11.344 -18.409 1.00 89.56 183 GLU A O 1
ATOM 1402 N N . VAL A 1 184 ? 14.662 10.582 -18.082 1.00 92.06 184 VAL A N 1
ATOM 1403 C CA . VAL A 1 184 ? 14.203 10.878 -19.441 1.00 92.06 184 VAL A CA 1
ATOM 1404 C C . VAL A 1 184 ? 14.362 12.359 -19.781 1.00 92.06 184 VAL A C 1
ATOM 1406 O O . VAL A 1 184 ? 13.968 13.264 -19.040 1.00 92.06 184 VAL A O 1
ATOM 1409 N N . ARG A 1 185 ? 14.923 12.613 -20.969 1.00 91.31 185 ARG A N 1
ATOM 1410 C CA . ARG A 1 185 ? 15.079 13.960 -21.518 1.00 91.31 185 ARG A CA 1
ATOM 1411 C C . ARG A 1 185 ? 14.189 14.177 -22.732 1.00 91.31 185 ARG A C 1
ATOM 1413 O O . ARG A 1 185 ? 14.315 13.475 -23.732 1.00 91.31 185 ARG A O 1
ATOM 1420 N N . ILE A 1 186 ? 13.351 15.206 -22.673 1.00 87.94 186 ILE A N 1
ATOM 1421 C CA . ILE A 1 186 ? 12.526 15.681 -23.785 1.00 87.94 186 ILE A CA 1
ATOM 1422 C C . ILE A 1 186 ? 13.191 16.939 -24.349 1.00 87.94 186 ILE A C 1
ATOM 1424 O O . ILE A 1 186 ? 13.419 17.912 -23.631 1.00 87.94 186 ILE A O 1
ATOM 1428 N N . ASN A 1 187 ? 13.562 16.915 -25.634 1.00 88.12 187 ASN A N 1
ATOM 1429 C CA . ASN A 1 187 ? 14.272 18.018 -26.301 1.00 88.12 187 ASN A CA 1
ATOM 1430 C C . ASN A 1 187 ? 15.550 18.464 -25.553 1.00 88.12 187 ASN A C 1
ATOM 1432 O O . ASN A 1 187 ? 15.840 19.652 -25.424 1.00 88.12 187 ASN A O 1
ATOM 1436 N N . GLY A 1 188 ? 16.300 17.494 -25.016 1.00 90.69 188 GLY A N 1
ATOM 1437 C CA . GLY A 1 188 ? 17.556 17.723 -24.291 1.00 90.69 188 GLY A CA 1
ATOM 1438 C C . GLY A 1 188 ? 17.407 18.150 -22.824 1.00 90.69 188 GLY A C 1
ATOM 1439 O O . GLY A 1 188 ? 18.417 18.229 -22.119 1.00 90.69 188 GLY A O 1
ATOM 1440 N N . LYS A 1 189 ? 16.182 18.370 -22.331 1.00 90.75 189 LYS A N 1
ATOM 1441 C CA . LYS A 1 189 ? 15.897 18.782 -20.946 1.00 90.75 189 LYS A CA 1
ATOM 1442 C C . LYS A 1 189 ? 15.226 17.656 -20.157 1.00 90.75 189 LYS A C 1
ATOM 1444 O O . LYS A 1 189 ? 14.458 16.917 -20.766 1.00 90.75 189 LYS A O 1
ATOM 1449 N N . PRO A 1 190 ? 15.482 17.520 -18.842 1.00 92.50 190 PRO A N 1
ATOM 1450 C CA . PRO A 1 190 ? 14.704 16.625 -17.986 1.00 92.50 190 PRO A CA 1
ATOM 1451 C C . PRO A 1 190 ? 13.208 16.896 -18.136 1.00 92.50 190 PRO A C 1
ATOM 1453 O O . PRO A 1 190 ? 12.807 18.053 -18.296 1.00 92.50 190 PRO A O 1
ATOM 1456 N N . TRP A 1 191 ? 12.400 15.842 -18.113 1.00 92.00 191 TRP A N 1
ATOM 1457 C CA . TRP A 1 191 ? 10.953 16.004 -18.126 1.00 92.00 191 TRP A CA 1
ATOM 1458 C C . TRP A 1 191 ? 10.491 16.690 -16.837 1.00 92.00 191 TRP A C 1
ATOM 1460 O O . TRP A 1 191 ? 10.801 16.257 -15.731 1.00 92.00 191 TRP A O 1
ATOM 1470 N N . ASP A 1 192 ? 9.730 17.768 -16.980 1.00 89.19 192 ASP A N 1
ATOM 1471 C CA . ASP A 1 192 ? 9.207 18.585 -15.880 1.00 89.19 192 ASP A CA 1
ATOM 1472 C C . ASP A 1 192 ? 7.912 18.017 -15.273 1.00 89.19 192 ASP A C 1
ATOM 1474 O O . ASP A 1 192 ? 7.213 18.709 -14.536 1.00 89.19 192 ASP A O 1
ATOM 1478 N N . LYS A 1 193 ? 7.603 16.746 -15.569 1.00 87.81 193 LYS A N 1
ATOM 1479 C CA . LYS A 1 193 ? 6.417 16.018 -15.091 1.00 87.81 193 LYS A CA 1
ATOM 1480 C C . LYS A 1 193 ? 5.097 16.610 -15.600 1.00 87.81 193 LYS A C 1
ATOM 1482 O O . LYS A 1 193 ? 4.043 16.357 -15.020 1.00 87.81 193 LYS A O 1
ATOM 1487 N N . THR A 1 194 ? 5.136 17.358 -16.707 1.00 87.06 194 THR A N 1
ATOM 1488 C CA . THR A 1 194 ? 3.937 17.917 -17.345 1.00 87.06 194 THR A CA 1
ATOM 1489 C C . THR A 1 194 ? 3.361 16.996 -18.432 1.00 87.06 194 THR A C 1
ATOM 1491 O O . THR A 1 194 ? 4.111 16.309 -19.133 1.00 87.06 194 THR A O 1
ATOM 1494 N N . PRO A 1 195 ? 2.027 16.943 -18.608 1.00 86.44 195 PRO A N 1
ATOM 1495 C CA . PRO A 1 195 ? 1.417 16.209 -19.713 1.00 86.44 195 PRO A CA 1
ATOM 1496 C C . PRO A 1 195 ? 1.769 16.799 -21.097 1.00 86.44 195 PRO A C 1
ATOM 1498 O O . PRO A 1 195 ? 1.841 18.020 -21.235 1.00 86.44 195 PRO A O 1
ATOM 1501 N N . PRO A 1 196 ? 1.876 15.967 -22.154 1.00 88.50 196 PRO A N 1
ATOM 1502 C CA . PRO A 1 196 ? 1.783 14.508 -22.131 1.00 88.50 196 PRO A CA 1
ATOM 1503 C C . PRO A 1 196 ? 3.068 13.853 -21.601 1.00 88.50 196 PRO A C 1
ATOM 1505 O O . PRO A 1 196 ? 4.177 14.302 -21.885 1.00 88.50 196 PRO A O 1
ATOM 1508 N N . ALA A 1 197 ? 2.911 12.743 -20.876 1.00 89.31 197 ALA A N 1
ATOM 1509 C CA . ALA A 1 197 ? 4.048 11.951 -20.418 1.00 89.31 197 ALA A CA 1
ATOM 1510 C C . ALA A 1 197 ? 4.828 11.346 -21.605 1.00 89.31 197 ALA A C 1
ATOM 1512 O O . ALA A 1 197 ? 4.226 10.996 -22.629 1.00 89.31 197 ALA A O 1
ATOM 1513 N N . PRO A 1 198 ? 6.160 11.190 -21.487 1.00 90.81 198 PRO A N 1
ATOM 1514 C CA . PRO A 1 198 ? 6.967 10.599 -22.542 1.00 90.81 198 PRO A CA 1
ATOM 1515 C C . PRO A 1 198 ? 6.624 9.118 -22.741 1.00 90.81 198 PRO A C 1
ATOM 1517 O O . PRO A 1 198 ? 6.270 8.395 -21.808 1.00 90.81 198 PRO A O 1
ATOM 1520 N N . ARG A 1 199 ? 6.752 8.642 -23.985 1.00 91.50 199 ARG A N 1
ATOM 1521 C CA . ARG A 1 199 ? 6.497 7.237 -24.319 1.00 91.50 199 ARG A CA 1
ATOM 1522 C C . ARG A 1 199 ? 7.577 6.343 -23.712 1.00 91.50 199 ARG A C 1
ATOM 1524 O O . ARG A 1 199 ? 8.756 6.511 -24.015 1.00 91.50 199 ARG A O 1
ATOM 1531 N N . LEU A 1 200 ? 7.153 5.351 -22.933 1.00 91.69 200 LEU A N 1
ATOM 1532 C CA . LEU A 1 200 ? 8.056 4.386 -22.311 1.00 91.69 200 LEU A CA 1
ATOM 1533 C C . LEU A 1 200 ? 8.741 3.483 -23.355 1.00 91.69 200 LEU A C 1
ATOM 1535 O O . LEU A 1 200 ? 8.060 2.942 -24.237 1.00 91.69 200 LEU A O 1
ATOM 1539 N N . PRO A 1 201 ? 10.066 3.266 -23.254 1.00 93.38 201 PRO A N 1
ATOM 1540 C CA . PRO A 1 201 ? 10.768 2.243 -24.006 1.00 93.38 201 PRO A CA 1
ATOM 1541 C C . PRO A 1 201 ? 10.241 0.858 -23.647 1.00 93.38 201 PRO A C 1
ATOM 1543 O O . PRO A 1 201 ? 9.891 0.583 -22.497 1.00 93.38 201 PRO A O 1
ATOM 1546 N N . ARG A 1 202 ? 10.255 -0.044 -24.630 1.00 94.50 202 ARG A N 1
ATOM 1547 C CA . ARG A 1 202 ? 9.809 -1.431 -24.455 1.00 94.50 202 ARG A CA 1
ATOM 1548 C C . ARG A 1 202 ? 10.513 -2.134 -23.292 1.00 94.50 202 ARG A C 1
ATOM 1550 O O . ARG A 1 202 ? 9.857 -2.820 -22.523 1.00 94.50 202 ARG A O 1
ATOM 1557 N N . GLU A 1 203 ? 11.811 -1.901 -23.132 1.00 92.81 203 GLU A N 1
ATOM 1558 C CA . GLU A 1 203 ? 12.608 -2.491 -22.055 1.00 92.81 203 GLU A CA 1
ATOM 1559 C C . GLU A 1 203 ? 12.111 -2.089 -20.657 1.00 92.81 203 GLU A C 1
ATOM 1561 O O . GLU A 1 203 ? 12.033 -2.929 -19.767 1.00 92.81 203 GLU A O 1
ATOM 1566 N N . VAL A 1 204 ? 11.722 -0.823 -20.460 1.00 91.31 204 VAL A N 1
ATOM 1567 C CA . VAL A 1 204 ? 11.175 -0.343 -19.178 1.00 91.31 204 VAL A CA 1
ATOM 1568 C C . VAL A 1 204 ? 9.824 -0.998 -18.900 1.00 91.31 204 VAL A C 1
ATOM 1570 O O . VAL A 1 204 ? 9.555 -1.399 -17.768 1.00 91.31 204 VAL A O 1
ATOM 1573 N N . ILE A 1 205 ? 8.993 -1.154 -19.937 1.00 92.31 205 ILE A N 1
ATOM 1574 C CA . ILE A 1 205 ? 7.696 -1.838 -19.846 1.00 92.31 205 ILE A CA 1
ATOM 1575 C C . ILE A 1 205 ? 7.895 -3.306 -19.452 1.00 92.31 205 ILE A C 1
ATOM 1577 O O . ILE A 1 205 ? 7.250 -3.776 -18.518 1.00 92.31 205 ILE A O 1
ATOM 1581 N N . GLU A 1 206 ? 8.793 -4.021 -20.133 1.00 93.50 206 GLU A N 1
ATOM 1582 C CA . GLU A 1 206 ? 9.073 -5.438 -19.874 1.00 93.50 206 GLU A CA 1
ATOM 1583 C C . GLU A 1 206 ? 9.654 -5.645 -18.470 1.00 93.50 206 GLU A C 1
ATOM 1585 O O . GLU A 1 206 ? 9.104 -6.437 -17.709 1.00 93.50 206 GLU A O 1
ATOM 1590 N N . LYS A 1 207 ? 10.660 -4.854 -18.069 1.00 91.12 207 LYS A N 1
ATOM 1591 C CA . LYS A 1 207 ? 11.246 -4.909 -16.717 1.00 91.12 207 LYS A CA 1
ATOM 1592 C C . LYS A 1 207 ? 10.226 -4.618 -15.620 1.00 91.12 207 LYS A C 1
ATOM 1594 O O . LYS A 1 207 ? 10.223 -5.290 -14.591 1.00 91.12 207 LYS A O 1
ATOM 1599 N N . THR A 1 208 ? 9.353 -3.634 -15.837 1.00 90.88 208 THR A N 1
ATOM 1600 C CA . THR A 1 208 ? 8.274 -3.329 -14.890 1.00 90.88 208 THR A CA 1
ATOM 1601 C C . THR A 1 208 ? 7.308 -4.511 -14.808 1.00 90.88 208 THR A C 1
ATOM 1603 O O . THR A 1 208 ? 7.055 -5.008 -13.718 1.00 90.88 208 THR A O 1
ATOM 1606 N N . ALA A 1 209 ? 6.828 -5.030 -15.942 1.00 92.31 209 ALA A N 1
ATOM 1607 C CA . ALA A 1 209 ? 5.906 -6.166 -15.967 1.00 92.31 209 ALA A CA 1
ATOM 1608 C C . ALA A 1 209 ? 6.494 -7.428 -15.312 1.00 92.31 209 ALA A C 1
ATOM 1610 O O . ALA A 1 209 ? 5.786 -8.136 -14.594 1.00 92.31 209 ALA A O 1
ATOM 1611 N N . ASP A 1 210 ? 7.783 -7.698 -15.516 1.00 92.94 210 ASP A N 1
ATOM 1612 C CA . ASP A 1 210 ? 8.468 -8.839 -14.910 1.00 92.94 210 ASP A CA 1
ATOM 1613 C C . ASP A 1 210 ? 8.518 -8.743 -13.385 1.00 92.94 210 ASP A C 1
ATOM 1615 O O . ASP A 1 210 ? 8.377 -9.766 -12.719 1.00 92.94 210 ASP A O 1
ATOM 1619 N N . LYS A 1 211 ? 8.607 -7.538 -12.807 1.00 90.69 211 LYS A N 1
ATOM 1620 C CA . LYS A 1 211 ? 8.540 -7.364 -11.348 1.00 90.69 211 LYS A CA 1
ATOM 1621 C C . LYS A 1 211 ? 7.168 -7.681 -10.765 1.00 90.69 211 LYS A C 1
ATOM 1623 O O . LYS A 1 211 ? 7.098 -8.365 -9.745 1.00 90.69 211 LYS A O 1
ATOM 1628 N N . TYR A 1 212 ? 6.091 -7.285 -11.445 1.00 92.56 212 TYR A N 1
ATOM 1629 C CA . TYR A 1 212 ? 4.732 -7.671 -11.044 1.00 92.56 212 TYR A CA 1
ATOM 1630 C C . TYR A 1 212 ? 4.549 -9.193 -11.130 1.00 92.56 212 TYR A C 1
ATOM 1632 O O . TYR A 1 212 ? 3.994 -9.800 -10.214 1.00 92.56 212 TYR A O 1
ATOM 1640 N N . ARG A 1 213 ? 5.058 -9.833 -12.195 1.00 94.12 213 ARG A N 1
ATOM 1641 C CA . ARG A 1 213 ? 5.021 -11.300 -12.333 1.00 94.12 213 ARG A CA 1
ATOM 1642 C C . ARG A 1 213 ? 5.849 -12.001 -11.263 1.00 94.12 213 ARG A C 1
ATOM 1644 O O . ARG A 1 213 ? 5.407 -13.019 -10.744 1.00 94.12 213 ARG A O 1
ATOM 1651 N N . GLU A 1 214 ? 7.022 -11.469 -10.927 1.00 92.94 214 GLU A N 1
ATOM 1652 C CA . GLU A 1 214 ? 7.893 -12.008 -9.882 1.00 92.94 214 GLU A CA 1
ATOM 1653 C C . GLU A 1 214 ? 7.199 -11.965 -8.514 1.00 92.94 214 GLU A C 1
ATOM 1655 O O . GLU A 1 214 ? 7.153 -12.983 -7.823 1.00 92.94 214 GLU A O 1
ATOM 1660 N N . ALA A 1 215 ? 6.603 -10.824 -8.150 1.00 93.06 215 ALA A N 1
ATOM 1661 C CA . ALA A 1 215 ? 5.842 -10.690 -6.911 1.00 93.06 215 ALA A CA 1
ATOM 1662 C C . ALA A 1 215 ? 4.661 -11.670 -6.871 1.00 93.06 215 ALA A C 1
ATOM 1664 O O . ALA A 1 215 ? 4.506 -12.408 -5.898 1.00 93.06 215 ALA A O 1
ATOM 1665 N N . PHE A 1 216 ? 3.875 -11.740 -7.951 1.00 95.12 216 PHE A N 1
ATOM 1666 C CA . PHE A 1 216 ? 2.756 -12.676 -8.066 1.00 95.12 216 PHE A CA 1
ATOM 1667 C C . PHE A 1 216 ? 3.204 -14.135 -7.912 1.00 95.12 216 PHE A C 1
ATOM 1669 O O . PHE A 1 216 ? 2.632 -14.873 -7.111 1.00 95.12 216 PHE A O 1
ATOM 1676 N N . ALA A 1 217 ? 4.252 -14.544 -8.632 1.00 96.06 217 ALA A N 1
ATOM 1677 C CA . ALA A 1 217 ? 4.768 -15.908 -8.590 1.00 96.06 217 ALA A CA 1
ATOM 1678 C C . ALA A 1 217 ? 5.268 -16.287 -7.190 1.00 96.06 217 ALA A C 1
ATOM 1680 O O . ALA A 1 217 ? 4.945 -17.365 -6.706 1.00 96.06 217 ALA A O 1
ATOM 1681 N N . ARG A 1 218 ? 6.003 -15.402 -6.502 1.00 94.88 218 ARG A N 1
ATOM 1682 C CA . ARG A 1 218 ? 6.477 -15.661 -5.130 1.00 94.88 218 ARG A CA 1
ATOM 1683 C C . ARG A 1 218 ? 5.325 -15.775 -4.128 1.00 94.88 218 ARG A C 1
ATOM 1685 O O . ARG A 1 218 ? 5.349 -16.658 -3.277 1.00 94.88 218 ARG A O 1
ATOM 1692 N N . LEU A 1 219 ? 4.321 -14.900 -4.222 1.00 95.31 219 LEU A N 1
ATOM 1693 C CA . LEU A 1 219 ? 3.184 -14.888 -3.291 1.00 95.31 219 LEU A CA 1
ATOM 1694 C C . LEU A 1 219 ? 2.253 -16.093 -3.462 1.00 95.31 219 LEU A C 1
ATOM 1696 O O . LEU A 1 219 ? 1.616 -16.503 -2.495 1.00 95.31 219 LEU A O 1
ATOM 1700 N N . THR A 1 220 ? 2.170 -16.648 -4.673 1.00 94.56 220 THR A N 1
ATOM 1701 C CA . THR A 1 220 ? 1.232 -17.731 -5.023 1.00 94.56 220 THR A CA 1
ATOM 1702 C C . THR A 1 220 ? 1.877 -19.114 -5.144 1.00 94.56 220 THR A C 1
ATOM 1704 O O . THR A 1 220 ? 1.159 -20.085 -5.384 1.00 94.56 220 THR A O 1
ATOM 1707 N N . ALA A 1 221 ? 3.200 -19.209 -4.968 1.00 89.81 221 ALA A N 1
ATOM 1708 C CA . ALA A 1 221 ? 3.957 -20.464 -4.954 1.00 89.81 221 ALA A CA 1
ATOM 1709 C C . ALA A 1 221 ? 3.645 -21.362 -3.750 1.00 89.81 221 ALA A C 1
ATOM 1711 O O . ALA A 1 221 ? 3.298 -20.828 -2.667 1.00 89.81 221 ALA A O 1
#

pLDDT: mean 93.25, std 6.72, range [57.38, 98.88]

Solvent-accessible surface area (backbone atoms only — not comparable to full-atom values): 12557 Å² total; per-residue (Å²): 107,64,88,79,49,56,83,89,45,30,83,77,39,65,98,72,67,79,89,76,84,86,55,51,74,50,77,45,38,47,24,35,32,39,30,30,44,73,70,47,33,55,40,30,74,76,70,40,21,38,44,80,45,76,54,75,85,89,71,50,45,51,30,73,47,100,60,73,43,74,42,36,22,41,64,50,62,98,91,56,73,65,42,78,30,34,66,70,58,47,23,74,72,65,35,59,77,53,41,51,50,52,47,53,51,44,50,52,53,48,50,56,50,34,58,54,33,45,78,52,49,29,38,54,33,32,38,39,40,38,41,20,30,40,99,86,66,47,84,38,84,40,83,73,73,80,38,58,86,41,22,46,35,27,47,49,91,45,35,67,61,20,38,77,70,61,34,69,44,78,42,40,32,64,48,60,50,51,55,48,56,70,67,38,58,60,96,86,35,66,56,85,84,57,85,78,75,80,83,79,54,68,67,49,54,51,57,38,52,48,28,48,50,50,52,51,51,47,74,72,104

Radius of gyration: 19.18 Å; Cα contacts (8 Å, |Δi|>4): 330; chains: 1; bounding box: 50×39×48 Å

Nearest PDB structures (foldseek):
  6yy6-assembly1_A  TM=8.993E-01  e=2.969E-22  Mycobacteroides abscessus ATCC 19977
  3r9r-assembly1_A  TM=8.899E-01  e=4.462E-22  Mycobacteroides abscessus ATCC 19977
  6yya-assembly1_A  TM=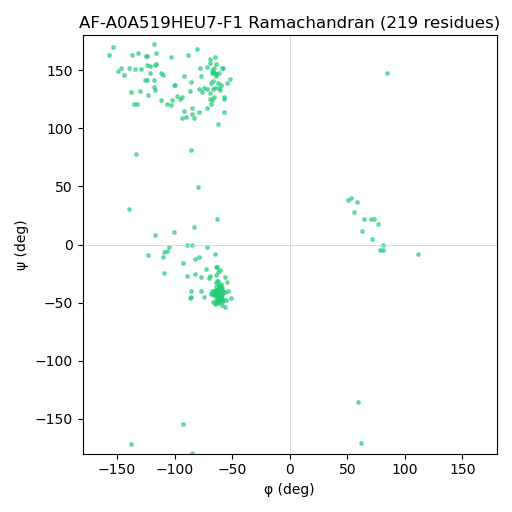8.815E-01  e=1.068E-21  Mycobacteroides abscessus ATCC 19977
  6yyb-assembly1_A  TM=8.773E-01  e=1.068E-21  Mycobacteroides abscessus ATCC 19977
  1obg-assembly1_A  TM=8.897E-01  e=4.576E-21  Saccharomyces cerevisiae

Sequence (221 aa):
PESVVTPAEVPQVAGRSMLVKRLKPIPVEAVVRGYLAGSGWKEYQESRSVCGVPLPEGLTNASKLPEPIFTPAAKAAAGEHDENISYEQMVAVVGEPLAAQIRDVSIAIYKAASEFAATKGIIIADTKFEFGLDDAGTLVLMDEVLTPDSSRYWPAETWAQSVAEGRNPPSYDKQFLRDWLEEVRINGKPWDKTPPAPRLPREVIEKTADKYREAFARLTA

Mean predicted aligned error: 4.72 Å

Foldseek 3Di:
DLVPDDPVCNVVPPPPDDDDDDFAWDQKWWKKFQFQADVNVVVCVVPCAALNHHADPPDFHRHGGPAIDTWMWGRDDPPDDTHTHHLVVSCVRPNDVVSVVSNVVSSVLQVVLQVLVVVLQKGWRMFIWIWGADPVRDIDTDDDDPALVGTWIARNVCSVVCVVVRHHHPTLACNLVVVCLQVDDDPNHRDPPDPPRDDDDPVSVVVNVVSRVVSVVSSVD